Protein AF-A0A8T1X9Y1-F1 (afdb_monomer)

Radius of gyration: 41.08 Å; Cα contacts (8 Å, |Δi|>4): 54; chains: 1; bounding box: 113×88×91 Å

Structure (mmCIF, N/CA/C/O backbone):
data_AF-A0A8T1X9Y1-F1
#
_entry.id   AF-A0A8T1X9Y1-F1
#
loop_
_atom_site.group_PDB
_atom_site.id
_atom_site.type_symbol
_atom_site.label_atom_id
_atom_site.label_alt_id
_atom_site.label_comp_id
_atom_site.label_asym_id
_atom_site.label_entity_id
_atom_site.label_seq_id
_atom_site.pdbx_PDB_ins_code
_atom_site.Cartn_x
_atom_site.Cartn_y
_atom_site.Cartn_z
_atom_site.occupancy
_atom_site.B_iso_or_equiv
_atom_site.auth_seq_id
_atom_site.auth_comp_id
_atom_site.auth_asym_id
_atom_site.auth_atom_id
_atom_site.pdbx_PDB_model_num
ATOM 1 N N . MET A 1 1 ? 30.864 22.877 -24.230 1.00 54.47 1 MET A N 1
ATOM 2 C CA . MET A 1 1 ? 30.074 21.716 -24.710 1.00 54.47 1 MET A CA 1
ATOM 3 C C . MET A 1 1 ? 28.867 21.558 -23.799 1.00 54.47 1 MET A C 1
ATOM 5 O O . MET A 1 1 ? 29.051 21.538 -22.590 1.00 54.47 1 MET A O 1
ATOM 9 N N . SER A 1 2 ? 27.647 21.545 -24.334 1.00 72.69 2 SER A N 1
ATOM 10 C CA . SER A 1 2 ? 26.424 21.615 -23.524 1.00 72.69 2 SER A CA 1
ATOM 11 C C . SER A 1 2 ? 26.109 20.285 -22.819 1.00 72.69 2 SER A C 1
ATOM 13 O O . SER A 1 2 ? 26.217 19.204 -23.399 1.00 72.69 2 SER A O 1
ATOM 15 N N . LEU A 1 3 ? 25.669 20.357 -21.558 1.00 81.88 3 LEU A N 1
ATOM 16 C CA . LEU A 1 3 ? 25.282 19.209 -20.717 1.00 81.88 3 LEU A CA 1
ATOM 17 C C . LEU A 1 3 ? 23.966 18.531 -21.160 1.00 81.88 3 LEU A C 1
ATOM 19 O O . LEU A 1 3 ? 23.469 17.626 -20.493 1.00 81.88 3 LEU A O 1
ATOM 23 N N . ALA A 1 4 ? 23.406 18.926 -22.307 1.00 80.69 4 ALA A N 1
ATOM 24 C CA . ALA A 1 4 ? 22.112 18.472 -22.817 1.00 80.69 4 ALA A CA 1
ATOM 25 C C . ALA A 1 4 ? 22.027 16.945 -23.017 1.00 80.69 4 ALA A C 1
ATOM 27 O O . ALA A 1 4 ? 20.947 16.357 -22.952 1.00 80.69 4 ALA A O 1
ATOM 28 N N . PHE A 1 5 ? 23.162 16.265 -23.209 1.00 86.50 5 PHE A N 1
ATOM 29 C CA . PHE A 1 5 ? 23.195 14.805 -23.311 1.00 86.50 5 PHE A CA 1
ATOM 30 C C . PHE A 1 5 ? 22.804 14.096 -22.000 1.00 86.50 5 PHE A C 1
ATOM 32 O O . PHE A 1 5 ? 22.357 12.948 -22.046 1.00 86.50 5 PHE A O 1
ATOM 39 N N . LEU A 1 6 ? 22.939 14.751 -20.838 1.00 87.94 6 LEU A N 1
ATOM 40 C CA . LEU A 1 6 ? 22.542 14.175 -19.551 1.00 87.94 6 LEU A CA 1
ATOM 41 C C . LEU A 1 6 ? 21.024 13.984 -19.464 1.00 87.94 6 LEU A C 1
ATOM 43 O O . LEU A 1 6 ? 20.584 12.983 -18.904 1.00 87.94 6 LEU A O 1
ATOM 47 N N . ALA A 1 7 ? 20.219 14.862 -20.074 1.00 88.81 7 ALA A N 1
ATOM 48 C CA . ALA A 1 7 ? 18.751 14.763 -20.061 1.00 88.81 7 ALA A CA 1
ATOM 49 C C . ALA A 1 7 ? 18.228 13.522 -20.806 1.00 88.81 7 ALA A C 1
ATOM 51 O O . ALA A 1 7 ? 17.140 13.026 -20.519 1.00 88.81 7 ALA A O 1
ATOM 52 N N . LYS A 1 8 ? 19.035 12.957 -21.716 1.00 88.19 8 LYS A N 1
ATOM 53 C CA . LYS A 1 8 ? 18.744 11.681 -22.389 1.00 88.19 8 LYS A CA 1
ATOM 54 C C . LYS A 1 8 ? 18.982 10.461 -21.492 1.00 88.19 8 LYS A C 1
ATOM 56 O O . LYS A 1 8 ? 18.520 9.368 -21.821 1.00 88.19 8 LYS A O 1
ATOM 61 N N . LYS A 1 9 ? 19.702 10.604 -20.372 1.00 92.88 9 LYS A N 1
ATOM 62 C CA . LYS A 1 9 ? 19.977 9.498 -19.444 1.00 92.88 9 LYS A CA 1
ATOM 63 C C . LYS A 1 9 ? 18.759 9.235 -18.559 1.00 92.88 9 LYS A C 1
ATOM 65 O O . LYS A 1 9 ? 18.083 10.154 -18.108 1.00 92.88 9 LYS A O 1
ATOM 70 N N . SER A 1 10 ? 18.477 7.963 -18.287 1.00 91.44 10 SER A N 1
ATOM 71 C CA . SER A 1 10 ? 17.268 7.526 -17.569 1.00 91.44 10 SER A CA 1
ATOM 72 C C . SER A 1 10 ? 17.222 7.913 -16.090 1.00 91.44 10 SER A C 1
ATOM 74 O O . SER A 1 10 ? 16.158 7.867 -15.487 1.00 91.44 10 SER A O 1
ATOM 76 N N . TRP A 1 11 ? 18.363 8.248 -15.494 1.00 92.50 11 TRP A N 1
ATOM 77 C CA . TRP A 1 11 ? 18.488 8.597 -14.078 1.00 92.50 11 TRP A CA 1
ATOM 78 C C . TRP A 1 11 ? 18.524 10.108 -13.831 1.00 92.50 11 TRP A C 1
ATOM 80 O O . TRP A 1 11 ? 18.434 10.532 -12.686 1.00 92.50 11 TRP A O 1
ATOM 90 N N . HIS A 1 12 ? 18.676 10.929 -14.874 1.00 93.69 12 HIS A N 1
ATOM 91 C CA . HIS A 1 12 ? 18.803 12.370 -14.686 1.00 93.69 12 HIS A CA 1
ATOM 92 C C . HIS A 1 12 ? 17.437 13.008 -14.406 1.00 93.69 12 HIS A C 1
ATOM 94 O O . HIS A 1 12 ? 16.432 12.625 -15.005 1.00 93.69 12 HIS A O 1
ATOM 100 N N . THR A 1 13 ? 17.400 13.981 -13.500 1.00 92.75 13 THR A N 1
ATOM 101 C CA . THR A 1 13 ? 16.184 14.669 -13.044 1.00 92.75 13 THR A CA 1
ATOM 102 C C . THR A 1 13 ? 15.518 15.476 -14.154 1.00 92.75 13 THR A C 1
ATOM 104 O O . THR A 1 13 ? 14.299 15.459 -14.255 1.00 92.75 13 THR A O 1
ATOM 107 N N . ALA A 1 14 ? 16.304 16.082 -15.050 1.00 90.81 14 ALA A N 1
ATOM 108 C CA . ALA A 1 14 ? 15.803 16.834 -16.203 1.00 90.81 14 ALA A CA 1
ATOM 109 C C . ALA A 1 14 ? 15.225 15.950 -17.331 1.00 90.81 14 ALA A C 1
ATOM 111 O O . ALA A 1 14 ? 14.773 16.458 -18.355 1.00 90.81 14 ALA A O 1
ATOM 112 N N . ASN A 1 15 ? 15.256 14.620 -17.192 1.00 93.56 15 ASN A N 1
ATOM 113 C CA . ASN A 1 15 ? 14.601 13.729 -18.146 1.00 93.56 15 ASN A CA 1
ATOM 114 C C . ASN A 1 15 ? 13.077 13.863 -18.016 1.00 93.56 15 ASN A C 1
ATOM 116 O O . ASN A 1 15 ? 12.544 13.636 -16.931 1.00 93.56 15 ASN A O 1
ATOM 120 N N . LEU A 1 16 ? 12.372 14.129 -19.123 1.00 92.38 16 LEU A N 1
ATOM 121 C CA . LEU A 1 16 ? 10.908 14.287 -19.163 1.00 92.38 16 LEU A CA 1
ATOM 122 C C . LEU A 1 16 ? 10.153 13.171 -18.425 1.00 92.38 16 LEU A C 1
ATOM 124 O O . LEU A 1 16 ? 9.206 13.446 -17.699 1.00 92.38 16 LEU A O 1
ATOM 128 N N . ARG A 1 17 ? 10.611 11.916 -18.531 1.00 94.00 17 ARG A N 1
ATOM 129 C CA . ARG A 1 17 ? 9.976 10.773 -17.846 1.00 94.00 17 ARG A CA 1
ATOM 130 C C . ARG A 1 17 ? 10.141 10.800 -16.329 1.00 94.00 17 ARG A C 1
ATOM 132 O O . ARG A 1 17 ? 9.351 10.189 -15.619 1.00 94.00 17 ARG A O 1
ATOM 139 N N . ASN A 1 18 ? 11.213 11.406 -15.831 1.00 94.00 18 ASN A N 1
ATOM 140 C CA . ASN A 1 18 ? 11.446 11.546 -14.397 1.00 94.00 18 ASN A CA 1
ATOM 141 C C . ASN A 1 18 ? 10.709 12.769 -13.856 1.00 94.00 18 ASN A C 1
ATOM 143 O O . ASN A 1 18 ? 10.090 12.650 -12.805 1.00 94.00 18 ASN A O 1
ATOM 147 N N . VAL A 1 19 ? 10.682 13.871 -14.611 1.00 94.75 19 VAL A N 1
ATOM 148 C CA . VAL A 1 19 ? 9.840 15.040 -14.313 1.00 94.75 19 VAL A CA 1
ATOM 149 C C . VAL A 1 19 ? 8.369 14.628 -14.207 1.00 94.75 19 VAL A C 1
ATOM 151 O O . VAL A 1 19 ? 7.722 14.938 -13.217 1.00 94.75 19 VAL A O 1
ATOM 154 N N . GLU A 1 20 ? 7.865 13.834 -15.155 1.00 95.88 20 GLU A N 1
ATOM 155 C CA . GLU A 1 20 ? 6.492 13.312 -15.124 1.00 95.88 20 GLU A CA 1
ATOM 156 C C . GLU A 1 20 ? 6.220 12.452 -13.877 1.00 95.88 20 GLU A C 1
ATOM 158 O O . GLU A 1 20 ? 5.186 12.594 -13.230 1.00 95.88 20 GLU A O 1
ATOM 163 N N . LYS A 1 21 ? 7.158 11.578 -13.486 1.00 96.06 21 LYS A N 1
ATOM 164 C CA . LYS A 1 21 ? 7.010 10.764 -12.267 1.00 96.06 21 LYS A CA 1
ATOM 165 C C . LYS A 1 21 ? 6.977 11.607 -11.000 1.00 96.06 21 LYS A C 1
ATOM 167 O O . LYS A 1 21 ? 6.191 11.295 -10.109 1.00 96.06 21 LYS A O 1
ATOM 172 N N . VAL A 1 22 ? 7.846 12.613 -10.911 1.00 96.75 22 VAL A N 1
ATOM 173 C CA . VAL A 1 22 ? 7.886 13.540 -9.775 1.00 96.75 22 VAL A CA 1
ATOM 174 C C . VAL A 1 22 ? 6.578 14.318 -9.717 1.00 96.75 22 VAL A C 1
ATOM 176 O O . VAL A 1 22 ? 5.931 14.300 -8.680 1.00 96.75 22 VAL A O 1
ATOM 179 N N . TRP A 1 23 ? 6.105 14.845 -10.845 1.00 97.12 23 TRP A N 1
ATOM 180 C CA . TRP A 1 23 ? 4.828 15.551 -10.925 1.00 97.12 23 TRP A CA 1
ATOM 181 C C . TRP A 1 23 ? 3.635 14.685 -10.483 1.00 97.12 23 TRP A C 1
ATOM 183 O O . TRP A 1 23 ? 2.800 15.122 -9.696 1.00 97.12 23 TRP A O 1
ATOM 193 N N . ILE A 1 24 ? 3.575 13.418 -10.910 1.00 97.25 24 ILE A N 1
ATOM 194 C CA . ILE A 1 24 ? 2.538 12.477 -10.450 1.00 97.25 24 ILE A CA 1
ATOM 195 C C . ILE A 1 24 ? 2.653 12.218 -8.940 1.00 97.25 24 ILE A C 1
ATOM 197 O O . ILE A 1 24 ? 1.635 12.069 -8.260 1.00 97.25 24 ILE A O 1
ATOM 201 N N . ALA A 1 25 ? 3.873 12.112 -8.409 1.00 96.69 25 ALA A N 1
ATOM 202 C CA . ALA A 1 25 ? 4.096 11.906 -6.982 1.00 96.69 25 ALA A CA 1
ATOM 203 C C . ALA A 1 25 ? 3.675 13.137 -6.165 1.00 96.69 25 ALA A C 1
ATOM 205 O O . ALA A 1 25 ? 2.959 12.982 -5.180 1.00 96.69 25 ALA A O 1
ATOM 206 N N . GLU A 1 26 ? 4.029 14.338 -6.616 1.00 96.81 26 GLU A N 1
ATOM 207 C CA . GLU A 1 26 ? 3.618 15.612 -6.020 1.00 96.81 26 GLU A CA 1
ATOM 208 C C . GLU A 1 26 ? 2.097 15.777 -6.048 1.00 96.81 26 GLU A C 1
ATOM 210 O O . GLU A 1 26 ? 1.494 16.132 -5.039 1.00 96.81 26 GLU A O 1
ATOM 215 N N . GLN A 1 27 ? 1.443 15.438 -7.163 1.00 97.00 27 GLN A N 1
ATOM 216 C CA . GLN A 1 27 ? -0.014 15.516 -7.269 1.00 97.00 27 GLN A CA 1
ATOM 217 C C . GLN A 1 27 ? -0.719 14.550 -6.304 1.00 97.00 27 GLN A C 1
ATOM 219 O O . GLN A 1 27 ? -1.740 14.901 -5.708 1.00 97.00 27 GLN A O 1
ATOM 224 N N . LYS A 1 28 ? -0.174 13.340 -6.118 1.00 96.81 28 LYS A N 1
ATOM 225 C CA . LYS A 1 28 ? -0.676 12.383 -5.120 1.00 96.81 28 LYS A CA 1
ATOM 226 C C . LYS A 1 28 ? -0.455 12.881 -3.698 1.00 96.81 28 LYS A C 1
ATOM 228 O O . LYS A 1 28 ? -1.392 12.835 -2.909 1.00 96.81 28 LYS A O 1
ATOM 233 N N . HIS A 1 29 ? 0.735 13.397 -3.405 1.00 96.75 29 HIS A N 1
ATOM 234 C CA . HIS A 1 29 ? 1.065 13.957 -2.100 1.00 96.75 29 HIS A CA 1
ATOM 235 C C . HIS A 1 29 ? 0.132 15.118 -1.746 1.00 96.75 29 HIS A C 1
ATOM 237 O O . HIS A 1 29 ? -0.489 15.104 -0.692 1.00 96.75 29 HIS A O 1
ATOM 243 N N . ALA A 1 30 ? -0.090 16.051 -2.675 1.00 96.38 30 ALA A N 1
ATOM 244 C CA . ALA A 1 30 ? -1.017 17.163 -2.479 1.00 96.38 30 ALA A CA 1
ATOM 245 C C . ALA A 1 30 ? -2.467 16.694 -2.243 1.00 96.38 30 ALA A C 1
ATOM 247 O O . ALA A 1 30 ? -3.213 17.311 -1.482 1.00 96.38 30 ALA A O 1
ATOM 248 N N . ALA A 1 31 ? -2.899 15.603 -2.885 1.00 95.56 31 ALA A N 1
ATOM 249 C CA . ALA A 1 31 ? -4.217 15.019 -2.637 1.00 95.56 31 ALA 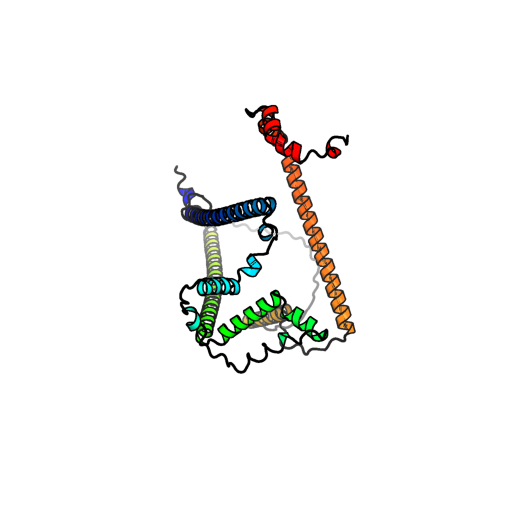A CA 1
ATOM 250 C C . ALA A 1 31 ? -4.312 14.341 -1.258 1.00 95.56 31 ALA A C 1
ATOM 252 O O . ALA A 1 31 ? -5.367 14.380 -0.627 1.00 95.56 31 ALA A O 1
ATOM 253 N N . GLU A 1 32 ? -3.233 13.716 -0.791 1.00 95.00 32 GLU A N 1
ATOM 254 C CA . GLU A 1 32 ? -3.144 13.129 0.548 1.00 95.00 32 GLU A CA 1
ATOM 255 C C . GLU A 1 32 ? -3.108 14.213 1.630 1.00 95.00 32 GLU A C 1
ATOM 257 O O . GLU A 1 32 ? -3.868 14.126 2.591 1.00 95.00 32 GLU A O 1
ATOM 262 N N . GLU A 1 33 ? -2.332 15.279 1.440 1.00 95.44 33 GLU A N 1
ATOM 263 C CA . GLU A 1 33 ? -2.279 16.426 2.354 1.00 95.44 33 GLU A CA 1
ATOM 264 C C . GLU A 1 33 ? -3.642 17.096 2.522 1.00 95.44 33 GLU A C 1
ATOM 266 O O . GLU A 1 33 ? -4.029 17.405 3.647 1.00 95.44 33 GLU A O 1
ATOM 271 N N . LYS A 1 34 ? -4.409 17.258 1.435 1.00 96.62 34 LYS A N 1
ATOM 272 C CA . LYS A 1 34 ? -5.784 17.781 1.506 1.00 96.62 34 LYS A CA 1
ATOM 273 C C . LYS A 1 34 ? -6.689 16.900 2.365 1.00 96.62 34 LYS A C 1
ATOM 275 O O . LYS A 1 34 ? -7.363 17.411 3.251 1.00 96.62 34 LYS A O 1
ATOM 280 N N . LYS A 1 35 ? -6.643 15.578 2.173 1.00 95.38 35 LYS A N 1
ATOM 281 C CA . LYS A 1 35 ? -7.415 14.629 2.996 1.00 95.38 35 LYS A CA 1
ATOM 282 C C . LYS A 1 35 ? -6.990 14.668 4.460 1.00 95.38 35 LYS A C 1
ATOM 284 O O . LYS A 1 35 ? -7.829 14.623 5.350 1.00 95.38 35 LYS A O 1
ATOM 289 N N . VAL A 1 36 ? -5.687 14.752 4.724 1.00 91.56 36 VAL A N 1
ATOM 290 C CA . VAL A 1 36 ? -5.164 14.859 6.091 1.00 91.56 36 VAL A CA 1
ATOM 291 C C . VAL A 1 36 ? -5.589 16.181 6.731 1.00 91.56 36 VAL A C 1
ATOM 293 O O . VAL A 1 36 ? -5.932 16.190 7.909 1.00 91.56 36 VAL A O 1
ATOM 296 N N . ALA A 1 37 ? -5.607 17.284 5.983 1.00 95.38 37 ALA A N 1
ATOM 297 C CA . ALA A 1 37 ? -6.081 18.576 6.471 1.00 95.38 37 ALA A CA 1
ATOM 298 C C . ALA A 1 37 ? -7.582 18.553 6.802 1.00 95.38 37 ALA A C 1
ATOM 300 O O . ALA A 1 37 ? -7.970 19.043 7.859 1.00 95.38 37 ALA A O 1
ATOM 301 N N . GLU A 1 38 ? -8.406 17.932 5.954 1.00 93.81 38 GLU A N 1
ATOM 302 C CA . GLU A 1 38 ? -9.834 17.707 6.226 1.00 93.81 38 GLU A CA 1
ATOM 303 C C . GLU A 1 38 ? -10.035 16.876 7.500 1.00 93.81 38 GLU A C 1
ATOM 305 O O . GLU A 1 38 ? -10.785 17.274 8.385 1.00 93.81 38 GLU A O 1
ATOM 310 N N . LEU A 1 39 ? -9.299 15.772 7.659 1.00 90.75 39 LEU A N 1
ATOM 311 C CA . LEU A 1 39 ? -9.369 14.948 8.872 1.00 90.75 39 LEU A CA 1
ATOM 312 C C . LEU A 1 39 ? -8.913 15.704 10.124 1.00 90.75 39 LEU A C 1
ATOM 314 O O . LEU A 1 39 ? -9.536 15.580 11.173 1.00 90.75 39 LEU A O 1
ATOM 318 N N . ARG A 1 40 ? -7.845 16.503 10.027 1.00 87.81 40 ARG A N 1
ATOM 319 C CA . ARG A 1 40 ? -7.388 17.356 11.135 1.00 87.81 40 ARG A CA 1
ATOM 320 C C . ARG A 1 40 ? -8.449 18.376 11.528 1.00 87.81 40 ARG A C 1
ATOM 322 O O . ARG A 1 40 ? -8.635 18.606 12.716 1.00 87.81 40 ARG A O 1
ATOM 329 N N . LYS A 1 41 ? -9.143 18.957 10.546 1.00 95.94 41 LYS A N 1
ATOM 330 C CA . LYS A 1 41 ? -10.249 19.880 10.794 1.00 95.94 41 LYS A CA 1
ATOM 331 C C . LYS A 1 41 ? -11.395 19.178 11.528 1.00 95.94 41 LYS A C 1
ATOM 333 O O . LYS A 1 41 ? -11.845 19.702 12.536 1.00 95.94 41 LYS A O 1
ATOM 338 N N . ASN A 1 42 ? -11.782 17.976 11.099 1.00 88.62 42 ASN A N 1
ATOM 339 C CA . ASN A 1 42 ? -12.826 17.199 11.775 1.00 88.62 42 ASN A CA 1
ATOM 340 C C . ASN A 1 42 ? -12.445 16.858 13.225 1.00 88.62 42 ASN A C 1
ATOM 342 O O . ASN A 1 42 ? -13.265 17.010 14.118 1.00 88.62 42 ASN A O 1
ATOM 346 N N . ILE A 1 43 ? -11.194 16.455 13.477 1.00 87.81 43 ILE A N 1
ATOM 347 C CA . ILE A 1 43 ? -10.710 16.170 14.840 1.00 87.81 43 ILE A CA 1
ATOM 348 C C . ILE A 1 43 ? -10.759 17.428 15.715 1.00 87.81 43 ILE A C 1
ATOM 350 O O . ILE A 1 43 ? -11.102 17.348 16.892 1.00 87.81 43 ILE A O 1
ATOM 354 N N . GLU A 1 44 ? -10.408 18.591 15.164 1.00 92.00 44 GLU A N 1
ATOM 355 C CA . GLU A 1 44 ? -10.475 19.851 15.906 1.00 92.00 44 GLU A CA 1
ATOM 356 C C . GLU A 1 44 ? -11.928 20.248 16.208 1.00 92.00 44 GLU A C 1
ATOM 358 O O . GLU A 1 44 ? -12.227 20.658 17.326 1.00 92.00 44 GLU A O 1
ATOM 363 N N . GLU A 1 45 ? -12.848 20.062 15.258 1.00 91.44 45 GLU A N 1
ATOM 364 C CA . GLU A 1 45 ? -14.288 20.271 15.469 1.00 91.44 45 GLU A CA 1
ATOM 365 C C . GLU A 1 45 ? -14.846 19.319 16.542 1.00 91.44 45 GLU A C 1
ATOM 367 O O . GLU A 1 45 ? -15.546 19.755 17.458 1.00 91.44 45 GLU A O 1
ATOM 372 N N . GLU A 1 46 ? -14.483 18.034 16.494 1.00 84.38 46 GLU A N 1
ATOM 373 C CA . GLU A 1 46 ? -14.839 17.047 17.521 1.00 84.38 46 GLU A CA 1
ATOM 374 C C . GLU A 1 46 ? -14.291 17.444 18.897 1.00 84.38 46 GLU A C 1
ATOM 376 O O . GLU A 1 46 ? -15.000 17.355 19.903 1.00 84.38 46 GLU A O 1
ATOM 381 N N . ARG A 1 47 ? -13.051 17.942 18.951 1.00 90.06 47 ARG A N 1
ATOM 382 C CA . ARG A 1 47 ? -12.424 18.413 20.189 1.00 90.06 47 ARG A CA 1
ATOM 383 C C . ARG A 1 47 ? -13.140 19.633 20.765 1.00 90.06 47 ARG A C 1
ATOM 385 O O . ARG A 1 47 ? -13.372 19.673 21.971 1.00 90.06 47 ARG A O 1
ATOM 392 N N . GLN A 1 48 ? -13.522 20.592 19.924 1.00 92.56 48 GLN A N 1
ATOM 393 C CA . GLN A 1 48 ? -14.296 21.767 20.339 1.00 92.56 48 GLN A CA 1
ATOM 394 C C . GLN A 1 48 ? -15.668 21.366 20.891 1.00 92.56 48 GLN A C 1
ATOM 396 O O . GLN A 1 48 ? -16.086 21.863 21.938 1.00 92.56 48 GLN A O 1
ATOM 401 N N . LEU A 1 49 ? -16.354 20.426 20.236 1.00 85.44 49 LEU A N 1
ATOM 402 C CA . LEU A 1 49 ? -17.622 19.883 20.730 1.00 85.44 49 LEU A CA 1
ATOM 403 C C . LEU A 1 49 ? -17.448 19.160 22.069 1.00 85.44 49 LEU A C 1
ATOM 405 O O . LEU A 1 49 ? -18.271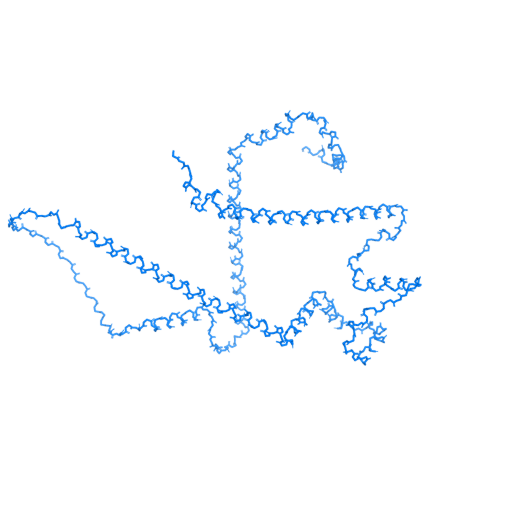 19.326 22.973 1.00 85.44 49 LEU A O 1
ATOM 409 N N . GLN A 1 50 ? -16.368 18.393 22.224 1.00 84.94 50 GLN A N 1
ATOM 410 C CA . GLN A 1 50 ? -16.054 17.719 23.479 1.00 84.94 50 GLN A CA 1
ATOM 411 C C . GLN A 1 50 ? -15.767 18.724 24.605 1.00 84.94 50 GLN A C 1
ATOM 413 O O . GLN A 1 50 ? -16.265 18.543 25.715 1.00 84.94 50 GLN A O 1
ATOM 418 N N . GLU A 1 51 ? -15.022 19.796 24.332 1.00 89.75 51 GLU A N 1
ATOM 419 C CA . GLU A 1 51 ? -14.743 20.858 25.305 1.00 89.75 51 GLU A CA 1
ATOM 420 C C . GLU A 1 51 ? -16.028 21.580 25.734 1.00 89.75 51 GLU A C 1
ATOM 422 O O . GLU A 1 51 ? -16.282 21.737 26.930 1.00 89.75 51 GLU A O 1
ATOM 427 N N . LEU A 1 52 ? -16.900 21.932 24.784 1.00 88.88 52 LEU A N 1
ATOM 428 C CA . LEU A 1 52 ? -18.212 22.512 25.088 1.00 88.88 52 LEU A CA 1
ATOM 429 C C . LEU A 1 52 ? -19.065 21.570 25.946 1.00 88.88 52 LEU A C 1
ATOM 431 O O . LEU A 1 52 ? -19.694 22.013 26.910 1.00 88.88 52 LEU A O 1
ATOM 435 N N . ARG A 1 53 ? -19.061 20.267 25.643 1.00 83.56 53 ARG A N 1
ATOM 436 C CA . ARG A 1 53 ? -19.770 19.250 26.433 1.00 83.56 53 ARG A CA 1
ATOM 437 C C . ARG A 1 53 ? -19.214 19.149 27.853 1.00 83.56 53 ARG A C 1
ATOM 439 O O . ARG A 1 53 ? -19.995 19.077 28.802 1.00 83.56 53 ARG A O 1
ATOM 446 N N . GLN A 1 54 ? -17.891 19.195 28.016 1.00 85.88 54 GLN A N 1
ATOM 447 C CA . GLN A 1 54 ? -17.245 19.217 29.332 1.00 85.88 54 GLN A CA 1
ATOM 448 C C . GLN A 1 54 ? -17.620 20.476 30.125 1.00 85.88 54 GLN A C 1
ATOM 450 O O . GLN A 1 54 ? -17.954 20.371 31.305 1.00 85.88 54 GLN A O 1
ATOM 455 N N . LEU A 1 55 ? -17.645 21.650 29.486 1.00 88.19 55 LEU A N 1
ATOM 456 C CA . LEU A 1 55 ? -18.081 22.898 30.122 1.00 88.19 55 LEU A CA 1
ATOM 457 C C . LEU A 1 55 ? -19.558 22.842 30.549 1.00 88.19 55 LEU A C 1
ATOM 459 O O . LEU A 1 55 ? -19.885 23.236 31.668 1.00 88.19 55 LEU A O 1
ATOM 463 N N . GLN A 1 56 ? -20.446 22.295 29.714 1.00 85.94 56 GLN A N 1
ATOM 464 C CA . GLN A 1 56 ? -21.861 22.095 30.061 1.00 85.94 56 GLN A CA 1
ATOM 465 C C . GLN A 1 56 ? -22.048 21.107 31.221 1.00 85.94 56 GLN A C 1
ATOM 467 O O . GLN A 1 56 ? -22.898 21.317 32.090 1.00 85.94 56 GLN A O 1
ATOM 472 N N . ALA A 1 57 ? -21.247 20.040 31.256 1.00 84.44 57 ALA A N 1
ATOM 473 C CA . ALA A 1 57 ? -21.238 19.086 32.358 1.00 84.44 57 ALA A CA 1
ATOM 474 C C . ALA A 1 57 ? -20.765 19.744 33.665 1.00 84.44 57 ALA A C 1
ATOM 476 O O . ALA A 1 57 ? -21.403 19.563 34.703 1.00 84.44 57 ALA A O 1
ATOM 477 N N . ALA A 1 58 ? -19.708 20.562 33.607 1.00 84.56 58 ALA A N 1
ATOM 478 C CA . ALA A 1 58 ? -19.197 21.323 34.748 1.00 84.56 58 ALA A CA 1
ATOM 479 C C . ALA A 1 58 ? -20.211 22.356 35.276 1.00 84.56 58 ALA A C 1
ATOM 481 O O . ALA A 1 58 ? -20.278 22.592 36.479 1.00 84.56 58 ALA A O 1
ATOM 482 N N . GLN A 1 59 ? -21.049 22.918 34.399 1.00 86.50 59 GLN A N 1
ATOM 483 C CA . GLN A 1 59 ? -22.177 23.784 34.769 1.00 86.50 59 GLN A CA 1
ATOM 484 C C . GLN A 1 59 ? -23.393 23.020 35.337 1.00 86.50 59 GLN A C 1
ATOM 486 O O . GLN A 1 59 ? -24.389 23.642 35.703 1.00 86.50 59 GLN A O 1
ATOM 491 N N . GLY A 1 60 ? -23.326 21.687 35.450 1.00 80.06 60 GLY A N 1
ATOM 492 C CA . GLY A 1 60 ? -24.336 20.859 36.119 1.00 80.06 60 GLY A CA 1
ATOM 493 C C . GLY A 1 60 ? -25.343 20.171 35.193 1.00 80.06 60 GLY A C 1
ATOM 494 O O . GLY A 1 60 ? -26.282 19.534 35.683 1.00 80.06 60 GLY A O 1
ATOM 495 N N . ASN A 1 61 ? -25.168 20.238 33.868 1.00 75.12 61 ASN A N 1
ATOM 496 C CA . ASN A 1 61 ? -26.056 19.544 32.936 1.00 75.12 61 ASN A CA 1
ATOM 497 C C . ASN A 1 61 ? -25.724 18.037 32.879 1.00 75.12 61 ASN A C 1
ATOM 499 O O . ASN A 1 61 ? -24.830 17.593 32.156 1.00 75.12 61 ASN A O 1
ATOM 503 N N . LYS A 1 62 ? -26.457 17.228 33.657 1.00 67.62 62 LYS A N 1
ATOM 504 C CA . LYS A 1 62 ? -26.220 15.776 33.825 1.00 67.62 62 LYS A CA 1
ATOM 505 C C . LYS A 1 62 ? -26.292 14.978 32.515 1.00 67.62 62 LYS A C 1
ATOM 507 O O . LYS A 1 62 ? -25.642 13.944 32.404 1.00 67.62 62 LYS A O 1
ATOM 512 N N . ALA A 1 63 ? -27.040 15.459 31.519 1.00 66.31 63 ALA A N 1
ATOM 513 C CA . ALA A 1 63 ? -27.139 14.820 30.205 1.00 66.31 63 ALA A CA 1
ATOM 514 C C . ALA A 1 63 ? -25.858 14.972 29.361 1.00 66.31 63 ALA A C 1
ATOM 516 O O . ALA A 1 63 ? -25.525 14.074 28.588 1.00 66.31 63 ALA A O 1
ATOM 517 N N . ALA A 1 64 ? -25.124 16.078 29.537 1.00 61.62 64 ALA A N 1
ATOM 518 C CA . ALA A 1 64 ? -23.832 16.311 28.891 1.00 61.62 64 ALA A CA 1
ATOM 519 C C . ALA A 1 64 ? -22.700 15.529 29.583 1.00 61.62 64 ALA A C 1
ATOM 521 O O . ALA A 1 64 ? -21.761 15.098 28.916 1.00 61.62 64 ALA A O 1
ATOM 522 N N . ALA A 1 65 ? -22.828 15.299 30.897 1.00 60.09 65 ALA A N 1
ATOM 523 C CA . ALA A 1 65 ? -21.854 14.583 31.726 1.00 60.09 65 ALA A CA 1
ATOM 524 C C . ALA A 1 65 ? -21.791 13.071 31.458 1.00 60.09 65 ALA A C 1
ATOM 526 O O . ALA A 1 65 ? -20.753 12.449 31.670 1.00 60.09 65 ALA A O 1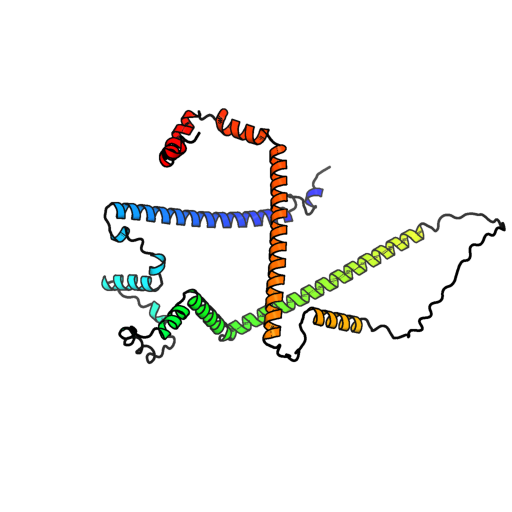
ATOM 527 N N . THR A 1 66 ? -22.880 12.455 30.990 1.00 66.06 66 THR A N 1
ATOM 528 C CA . THR A 1 66 ? -22.820 11.064 30.535 1.00 66.06 66 THR A CA 1
ATOM 529 C C . THR A 1 66 ? -22.071 11.022 29.208 1.00 66.06 66 THR A C 1
ATOM 531 O O . THR A 1 66 ? -22.597 11.535 28.218 1.00 66.06 66 THR A O 1
ATOM 534 N N . GLU A 1 67 ? -20.878 10.417 29.162 1.00 63.59 67 GLU A N 1
ATOM 535 C CA . GLU A 1 67 ? -20.185 10.039 27.918 1.00 63.59 67 GLU A CA 1
ATOM 536 C C . GLU A 1 67 ? -20.995 8.954 27.191 1.00 63.59 67 GLU A C 1
ATOM 538 O O . GLU A 1 67 ? -20.661 7.769 27.169 1.00 63.59 67 GLU A O 1
ATOM 543 N N . ARG A 1 68 ? -22.150 9.345 26.652 1.00 66.19 68 ARG A N 1
ATOM 544 C CA . ARG A 1 68 ? -22.949 8.480 25.800 1.00 66.19 68 ARG A CA 1
ATOM 545 C C . ARG A 1 68 ? -22.178 8.305 24.501 1.00 66.19 68 ARG A C 1
ATOM 547 O O . ARG A 1 68 ? -21.716 9.268 23.897 1.00 66.19 68 ARG A O 1
ATOM 554 N N . VAL A 1 69 ? -22.013 7.049 24.118 1.00 69.12 69 VAL A N 1
ATOM 555 C CA . VAL A 1 69 ? -21.298 6.638 22.918 1.00 69.12 69 VAL A CA 1
ATOM 556 C C . VAL A 1 69 ? -22.191 6.920 21.711 1.00 69.12 69 VAL A C 1
ATOM 558 O O . VAL A 1 69 ? -22.890 6.035 21.223 1.00 69.12 69 VAL A O 1
ATOM 561 N N . ASP A 1 70 ? -22.229 8.175 21.271 1.00 66.62 70 ASP A N 1
ATOM 562 C CA . ASP A 1 70 ? -23.187 8.641 20.262 1.00 66.62 70 ASP A CA 1
ATOM 563 C C . ASP A 1 70 ? -22.997 7.915 18.913 1.00 66.62 70 ASP A C 1
ATOM 565 O O . ASP A 1 70 ? -23.980 7.574 18.261 1.00 66.62 70 ASP A O 1
ATOM 569 N N . TRP A 1 71 ? -21.773 7.483 18.575 1.00 69.00 71 TRP A N 1
ATOM 570 C CA . TRP A 1 71 ? -21.510 6.646 17.390 1.00 69.00 71 TRP A CA 1
ATOM 571 C C . TRP A 1 71 ? -22.225 5.281 17.410 1.00 69.00 71 TRP A C 1
ATOM 573 O O . TRP A 1 71 ? -22.457 4.690 16.355 1.00 69.00 71 TRP A O 1
ATOM 583 N N . MET A 1 72 ? -22.578 4.768 18.594 1.00 61.53 72 MET A N 1
ATOM 584 C CA . MET A 1 72 ? -23.330 3.518 18.756 1.00 61.53 72 MET A CA 1
ATOM 585 C C . MET A 1 72 ? -24.840 3.735 18.578 1.00 61.53 72 MET A C 1
ATOM 587 O O . MET A 1 72 ? -25.538 2.824 18.133 1.00 61.53 72 MET A O 1
ATOM 591 N N . TYR A 1 73 ? -25.340 4.931 18.899 1.00 61.22 73 TYR A N 1
ATOM 592 C CA . TYR A 1 73 ? -26.764 5.259 18.831 1.00 61.22 73 TYR A CA 1
ATOM 593 C C . TYR A 1 73 ? -27.154 5.972 17.529 1.00 61.22 73 TYR A C 1
ATOM 595 O O . TYR A 1 73 ? -28.276 5.785 17.086 1.00 61.22 73 TYR A O 1
ATOM 603 N N . GLU A 1 74 ? -26.244 6.652 16.824 1.00 60.31 74 GLU A N 1
ATOM 604 C CA . GLU A 1 74 ? -26.489 7.308 15.520 1.00 60.31 74 GLU A CA 1
ATOM 605 C C . GLU A 1 74 ? -26.608 6.352 14.311 1.00 60.31 74 GLU A C 1
ATOM 607 O O . GLU A 1 74 ? -26.535 6.762 13.150 1.00 60.31 74 GLU A O 1
ATOM 612 N N . GLY A 1 75 ? -26.825 5.057 14.550 1.00 61.59 75 GLY A N 1
ATOM 613 C CA . GLY A 1 75 ? -27.132 4.102 13.487 1.00 61.59 75 GLY A CA 1
ATOM 614 C C . GLY A 1 75 ? -28.443 4.433 12.744 1.00 61.59 75 GLY A C 1
ATOM 615 O O . GLY A 1 75 ? -29.208 5.300 13.165 1.00 61.59 75 GLY A O 1
ATOM 616 N N . PRO A 1 76 ? -28.786 3.697 11.667 1.00 60.62 76 PRO A N 1
ATOM 617 C CA . PRO A 1 76 ? -29.997 3.932 10.863 1.00 60.62 76 PRO A CA 1
ATOM 618 C C . PRO A 1 76 ? -31.315 3.974 11.661 1.00 60.62 76 PRO A C 1
ATOM 620 O O . PRO A 1 76 ? -32.316 4.491 11.172 1.00 60.62 76 PRO A O 1
ATOM 623 N N . SER A 1 77 ? -31.324 3.430 12.882 1.00 59.47 77 SER A N 1
ATOM 624 C CA . SER A 1 77 ? -32.450 3.505 13.814 1.00 59.47 77 SER A CA 1
ATOM 625 C C . SER A 1 77 ? -32.633 4.894 14.443 1.00 59.47 77 SER A C 1
ATOM 627 O O . SER A 1 77 ? -33.772 5.326 14.563 1.00 59.47 77 SER A O 1
ATOM 629 N N . ALA A 1 78 ? -31.570 5.646 14.753 1.00 59.31 78 ALA A N 1
ATOM 630 C CA . ALA A 1 78 ? -31.707 7.017 15.271 1.00 59.31 78 ALA A CA 1
ATOM 631 C C . ALA A 1 78 ? -32.137 8.023 14.198 1.00 59.31 78 ALA A C 1
ATOM 633 O O . ALA A 1 78 ? -32.780 9.023 14.505 1.00 59.31 78 ALA A O 1
ATOM 634 N N . ALA A 1 79 ? -31.849 7.749 12.920 1.00 60.47 79 ALA A N 1
ATOM 635 C CA . ALA A 1 79 ? -32.434 8.519 11.822 1.00 60.47 79 ALA A CA 1
ATOM 636 C C . ALA A 1 79 ? -33.969 8.377 11.795 1.00 60.47 79 ALA A C 1
ATOM 638 O O . ALA A 1 79 ? -34.667 9.349 11.521 1.00 60.47 79 ALA A O 1
ATOM 639 N N . ARG A 1 80 ? -34.497 7.194 12.152 1.00 60.97 80 ARG A N 1
ATOM 640 C CA . ARG A 1 80 ? -35.945 6.964 12.283 1.00 60.97 80 ARG A CA 1
ATOM 641 C C . ARG A 1 80 ? -36.540 7.654 13.508 1.00 60.97 80 ARG A C 1
ATOM 643 O O . ARG A 1 80 ? -37.644 8.180 13.405 1.00 60.97 80 ARG A O 1
ATOM 650 N N . GLU A 1 81 ? -35.822 7.694 14.629 1.00 61.25 81 GLU A N 1
ATOM 651 C CA . GLU A 1 81 ? -36.263 8.428 15.826 1.00 61.25 81 GLU A CA 1
ATOM 652 C C . GLU A 1 81 ? -36.386 9.932 15.548 1.00 61.25 81 GLU A C 1
ATOM 654 O O . GLU A 1 81 ? -37.430 10.509 15.837 1.00 61.25 81 GLU A O 1
ATOM 659 N N . LYS A 1 82 ? -35.417 10.540 14.846 1.00 60.59 82 LYS A N 1
ATOM 660 C CA . LYS A 1 82 ? -35.508 11.949 14.413 1.00 60.59 82 LYS A CA 1
ATOM 661 C C . LYS A 1 82 ? -36.730 12.205 13.515 1.00 60.59 82 LYS A C 1
ATOM 663 O O . LYS A 1 82 ? -37.452 13.172 13.733 1.00 60.59 82 LYS A O 1
ATOM 668 N N . THR A 1 83 ? -37.033 11.312 12.564 1.00 63.84 83 THR A N 1
ATOM 669 C CA . THR A 1 83 ? -38.250 11.438 11.731 1.00 63.84 83 THR A CA 1
ATOM 670 C C . THR A 1 83 ? -39.552 11.219 12.511 1.00 63.84 83 THR A C 1
ATOM 672 O O . THR A 1 83 ? -40.582 11.789 12.157 1.00 63.84 83 THR A O 1
ATOM 675 N N . ALA A 1 84 ? -39.523 10.409 13.574 1.00 66.69 84 ALA A N 1
ATOM 676 C CA . ALA A 1 84 ? -40.685 10.136 14.416 1.00 66.69 84 ALA A CA 1
ATOM 677 C C . ALA A 1 84 ? -40.990 11.305 15.367 1.00 66.69 84 ALA A C 1
ATOM 679 O O . ALA A 1 84 ? -42.153 11.668 15.538 1.00 66.69 84 ALA A O 1
ATOM 680 N N . GLU A 1 85 ? -39.959 11.931 15.936 1.00 68.50 85 GLU A N 1
ATOM 681 C CA . GLU A 1 85 ? -40.092 13.138 16.758 1.00 68.50 85 GLU A CA 1
ATOM 682 C C . GLU A 1 85 ? -40.574 14.338 15.930 1.00 68.50 85 GLU A C 1
ATOM 684 O O . GLU A 1 85 ? -41.449 15.080 16.372 1.00 68.50 85 GLU A O 1
ATOM 689 N N . GLU A 1 86 ? -40.088 14.493 14.694 1.00 68.44 86 GLU A N 1
ATOM 690 C CA . GLU A 1 86 ? -40.569 15.525 13.765 1.00 68.44 86 GLU A CA 1
ATOM 691 C C . GLU A 1 86 ? -42.036 15.324 13.353 1.00 68.44 86 GLU A C 1
ATOM 693 O O . GLU A 1 86 ? -42.771 16.303 13.194 1.00 68.44 86 GLU A O 1
ATOM 698 N N . PHE A 1 87 ? -42.477 14.069 13.227 1.00 73.19 87 PHE A N 1
ATOM 699 C CA . PHE A 1 87 ? -43.872 13.723 12.955 1.00 73.19 87 PHE A CA 1
ATOM 700 C C . PHE A 1 87 ? -44.784 13.993 14.160 1.00 73.19 87 PHE A C 1
ATOM 702 O O . PHE A 1 87 ? -45.874 14.543 14.003 1.00 73.19 87 PHE A O 1
ATOM 709 N N . LEU A 1 88 ? -44.317 13.693 15.378 1.00 78.25 88 LEU A N 1
ATOM 710 C CA . LEU A 1 88 ? -45.001 14.059 16.626 1.00 78.25 88 LEU A CA 1
ATOM 711 C C . LEU A 1 88 ? -45.091 15.582 16.819 1.00 78.25 88 LEU A C 1
ATOM 713 O O . LEU A 1 88 ? -46.033 16.064 17.444 1.00 78.25 88 LEU A O 1
ATOM 717 N N . LEU A 1 89 ? -44.156 16.339 16.238 1.00 76.12 89 LEU A N 1
ATOM 718 C CA . LEU A 1 89 ? -44.178 17.804 16.197 1.00 76.12 89 LEU A CA 1
ATOM 719 C C . LEU A 1 89 ? -45.088 18.381 15.091 1.00 76.12 89 LEU A C 1
ATOM 721 O O . LEU A 1 89 ? -45.116 19.597 14.896 1.00 76.12 89 LEU A O 1
ATOM 725 N N . GLY A 1 90 ? -45.823 17.531 14.364 1.00 71.56 90 GLY A N 1
ATOM 726 C CA . GLY A 1 90 ? -46.835 17.935 13.385 1.00 71.56 90 GLY A CA 1
ATOM 727 C C . GLY A 1 90 ? -46.320 18.190 11.966 1.00 71.56 90 GLY A C 1
ATOM 728 O O . GLY A 1 90 ? -47.073 18.710 11.143 1.00 71.56 90 GLY A O 1
ATOM 729 N N . LYS A 1 91 ? -45.066 17.840 11.641 1.00 78.62 91 LYS A N 1
ATOM 730 C CA . LYS A 1 91 ? -44.598 17.855 10.243 1.00 78.62 91 LYS A CA 1
ATOM 731 C C . LYS A 1 91 ? -45.122 16.622 9.507 1.00 78.62 91 LYS A C 1
ATOM 733 O O . LYS A 1 91 ? -45.032 15.508 10.009 1.00 78.62 91 LYS A O 1
ATOM 738 N N . GLU A 1 92 ? -45.652 16.819 8.301 1.00 67.06 92 GLU A N 1
ATOM 739 C CA . GLU A 1 92 ? -46.216 15.734 7.494 1.00 67.06 92 GLU A CA 1
ATOM 740 C C . GLU A 1 92 ? -45.170 14.655 7.171 1.00 67.06 92 GLU A C 1
ATOM 742 O O . GLU A 1 92 ? -44.085 14.942 6.656 1.00 67.06 92 GLU A O 1
ATOM 747 N N . TYR A 1 93 ? -45.519 13.396 7.447 1.00 61.84 93 TYR A N 1
ATOM 748 C CA . TYR A 1 93 ? -44.692 12.238 7.125 1.00 61.84 93 TYR A CA 1
ATOM 749 C C . TYR A 1 93 ? -44.628 12.037 5.609 1.00 61.84 93 TYR A C 1
ATOM 751 O O . TYR A 1 93 ? -45.569 11.544 4.983 1.00 61.84 93 TYR A O 1
ATOM 759 N N . LYS A 1 94 ? -43.498 12.396 4.998 1.00 59.53 94 LYS A N 1
ATOM 760 C CA . LYS A 1 94 ? -43.216 12.078 3.596 1.00 59.53 94 LYS A CA 1
ATOM 761 C C . LYS A 1 94 ? -42.664 10.657 3.518 1.00 59.53 94 LYS A C 1
ATOM 763 O O . LYS A 1 94 ? -41.468 10.437 3.663 1.00 59.53 94 LYS A O 1
ATOM 768 N N . GLY A 1 95 ? -43.552 9.687 3.306 1.00 54.47 95 GLY A N 1
ATOM 769 C CA . GLY A 1 95 ? -43.234 8.260 3.165 1.00 54.47 95 GLY A CA 1
ATOM 770 C C . GLY A 1 95 ? -42.477 7.895 1.879 1.00 54.47 95 GLY A C 1
ATOM 771 O O . GLY A 1 95 ? -42.897 6.996 1.152 1.00 54.47 95 GLY A O 1
ATOM 772 N N . GLU A 1 96 ? -41.376 8.577 1.558 1.00 51.25 96 GLU A N 1
ATOM 773 C CA . GLU A 1 96 ? -40.535 8.223 0.402 1.00 51.25 96 GLU A CA 1
ATOM 774 C C . GLU A 1 96 ? -39.693 6.957 0.637 1.00 51.25 96 GLU A C 1
ATOM 776 O O . GLU A 1 96 ? -39.336 6.272 -0.324 1.00 51.25 96 GLU A O 1
ATOM 781 N N . ASP A 1 97 ? -39.481 6.555 1.893 1.00 52.00 97 ASP A N 1
ATOM 782 C CA . ASP A 1 97 ? -38.662 5.383 2.226 1.00 52.00 97 ASP A CA 1
ATOM 783 C C . ASP A 1 97 ? -39.416 4.040 2.169 1.00 52.00 97 ASP A C 1
ATOM 785 O O . ASP A 1 97 ? -38.789 2.975 2.163 1.00 52.00 97 ASP A O 1
ATOM 789 N N . GLU A 1 98 ? -40.750 4.036 2.049 1.00 51.16 98 GLU A N 1
ATOM 790 C CA . GLU A 1 98 ? -41.517 2.781 1.945 1.00 51.16 98 GLU A CA 1
ATOM 791 C C . GLU A 1 98 ? -41.319 2.064 0.599 1.00 51.16 98 GLU A C 1
ATOM 793 O O . GLU A 1 98 ? -41.475 0.841 0.503 1.00 51.16 98 GLU A O 1
ATOM 798 N N . LYS A 1 99 ? -40.911 2.776 -0.461 1.00 47.09 99 LYS A N 1
ATOM 799 C CA . LYS A 1 99 ? -40.736 2.158 -1.789 1.00 47.09 99 LYS A CA 1
ATOM 800 C C . LYS A 1 99 ? -39.477 1.297 -1.916 1.00 47.09 99 LYS A C 1
ATOM 802 O O . LYS A 1 99 ? -39.372 0.541 -2.879 1.00 47.09 99 LYS A O 1
ATOM 807 N N . ALA A 1 100 ? -38.570 1.328 -0.939 1.00 45.22 100 ALA A N 1
ATOM 808 C CA . ALA A 1 100 ? -37.445 0.393 -0.869 1.00 45.22 100 ALA A CA 1
ATOM 809 C C . ALA A 1 100 ? -37.796 -0.938 -0.164 1.00 45.22 100 ALA A C 1
ATOM 811 O O . ALA A 1 100 ? -36.988 -1.867 -0.194 1.00 45.22 100 ALA A O 1
ATOM 812 N N . ALA A 1 101 ? -38.988 -1.054 0.440 1.00 47.00 101 ALA A N 1
ATOM 813 C CA . ALA A 1 101 ? -39.390 -2.192 1.274 1.00 47.00 101 ALA A CA 1
ATOM 814 C C . ALA A 1 101 ? -40.562 -3.023 0.711 1.00 47.00 101 ALA A C 1
ATOM 816 O O . ALA A 1 101 ? -41.090 -3.886 1.404 1.00 47.00 101 ALA A O 1
ATOM 817 N N . LYS A 1 102 ? -40.950 -2.842 -0.560 1.00 40.50 102 LYS A N 1
ATOM 818 C CA . LYS A 1 102 ? -41.867 -3.764 -1.269 1.00 40.50 102 LYS A CA 1
ATOM 819 C C . LYS A 1 102 ? -41.111 -4.896 -1.974 1.00 40.50 102 LYS A C 1
ATOM 821 O O . LYS A 1 102 ? -41.335 -5.180 -3.146 1.00 40.50 102 LYS A O 1
ATOM 826 N N . GLY A 1 103 ? -40.182 -5.522 -1.259 1.00 44.44 103 GLY A N 1
ATOM 827 C CA . GLY A 1 103 ? -39.620 -6.816 -1.624 1.00 44.44 103 GLY A CA 1
ATOM 828 C C . GLY A 1 103 ? -40.199 -7.861 -0.687 1.00 44.44 103 GLY A C 1
ATOM 829 O O . GLY A 1 103 ? -39.653 -8.029 0.392 1.00 44.44 103 GLY A O 1
ATOM 830 N N . ASP A 1 104 ? -41.318 -8.461 -1.094 1.00 45.38 104 ASP A N 1
ATOM 831 C CA . ASP A 1 104 ? -41.890 -9.731 -0.620 1.00 45.38 104 ASP A CA 1
ATOM 832 C C . ASP A 1 104 ? -41.381 -10.208 0.755 1.00 45.38 104 ASP A C 1
ATOM 834 O O . ASP A 1 104 ? -40.455 -11.013 0.863 1.00 45.38 104 ASP A O 1
ATOM 838 N N . VAL A 1 105 ? -41.949 -9.646 1.825 1.00 46.81 105 VAL A N 1
ATOM 839 C CA . VAL A 1 105 ? -41.741 -10.143 3.188 1.00 46.81 105 VAL A CA 1
ATOM 840 C C . VAL A 1 105 ? -43.051 -10.765 3.638 1.00 46.81 105 VAL A C 1
ATOM 842 O O . VAL A 1 105 ? -43.989 -10.061 4.015 1.00 46.81 105 VAL A O 1
ATOM 845 N N . ASP A 1 106 ? -43.103 -12.093 3.570 1.00 45.56 106 ASP A N 1
ATOM 846 C CA . ASP A 1 106 ? -44.152 -12.921 4.153 1.00 45.56 106 ASP A CA 1
ATOM 847 C C . ASP A 1 106 ? -44.373 -12.541 5.626 1.00 45.56 106 ASP A C 1
ATOM 849 O O . ASP A 1 106 ? -43.623 -12.927 6.533 1.00 45.56 106 ASP A O 1
ATOM 853 N N . LEU A 1 107 ? -45.456 -11.801 5.865 1.00 47.16 107 LEU A N 1
ATOM 854 C CA . LEU A 1 107 ? -45.892 -11.272 7.162 1.00 47.16 107 LEU A CA 1
ATOM 855 C C . LEU A 1 107 ? -46.335 -12.375 8.152 1.00 47.16 107 LEU A C 1
ATOM 857 O O . LEU A 1 107 ? -46.745 -12.089 9.274 1.00 47.16 107 LEU A O 1
ATOM 861 N N . SER A 1 108 ? -46.232 -13.651 7.766 1.00 46.50 108 SER A N 1
ATOM 862 C CA . SER A 1 108 ? -46.522 -14.818 8.612 1.00 46.50 108 SER A CA 1
ATOM 863 C C . SER A 1 108 ? -45.325 -15.286 9.454 1.00 46.50 108 SER A C 1
ATOM 865 O O . SER A 1 108 ? -45.481 -16.130 10.339 1.00 46.50 108 SER A O 1
ATOM 867 N N . THR A 1 109 ? -44.125 -14.741 9.219 1.00 50.00 109 THR A N 1
ATOM 868 C CA . THR A 1 109 ? -42.905 -15.125 9.957 1.00 50.00 109 THR A CA 1
ATOM 869 C C . THR A 1 109 ? -42.517 -14.134 11.061 1.00 50.00 109 THR A C 1
ATOM 871 O O . THR A 1 109 ? -41.762 -14.488 11.969 1.00 50.00 109 THR A O 1
ATOM 874 N N . THR A 1 110 ? -43.079 -12.924 11.052 1.00 48.06 110 THR A N 1
ATOM 875 C CA . THR A 1 110 ? -42.722 -11.823 11.964 1.00 48.06 110 THR A CA 1
ATOM 876 C C . THR A 1 110 ? -43.587 -11.724 13.224 1.00 48.06 110 THR A C 1
ATOM 878 O O . THR A 1 110 ? -43.173 -11.095 14.195 1.00 48.06 110 THR A O 1
ATOM 881 N N . THR A 1 111 ? -44.724 -12.419 13.304 1.00 46.41 111 THR A N 1
ATOM 882 C CA . THR A 1 111 ? -45.571 -12.469 14.517 1.00 46.41 111 THR A CA 1
ATOM 883 C C . THR A 1 111 ? -45.034 -13.375 15.631 1.00 46.41 111 THR A C 1
ATOM 885 O O . THR A 1 111 ? -45.593 -13.398 16.723 1.00 46.41 111 THR A O 1
ATOM 888 N N . LYS A 1 112 ? -43.907 -14.072 15.423 1.00 50.62 112 LYS A N 1
ATOM 889 C CA . LYS A 1 112 ? -43.259 -14.895 16.466 1.00 50.62 112 LYS A CA 1
ATOM 890 C C . LYS A 1 112 ? -42.299 -14.117 17.373 1.00 50.62 112 LYS A C 1
ATOM 892 O O . LYS A 1 112 ? -41.852 -14.656 18.381 1.00 50.62 112 LYS A O 1
ATOM 897 N N . TYR A 1 113 ? -41.983 -12.865 17.040 1.00 51.84 113 TYR A N 1
ATOM 898 C CA . TYR A 1 113 ? -40.997 -12.069 17.782 1.00 51.84 113 TYR A CA 1
ATOM 899 C C . TYR A 1 113 ? -41.614 -11.093 18.793 1.00 51.84 113 TYR A C 1
ATOM 901 O O . TYR A 1 113 ? -40.904 -10.623 19.675 1.00 51.84 113 TYR A O 1
ATOM 909 N N . GLY A 1 114 ? -42.927 -10.842 18.728 1.00 47.31 114 GLY A N 1
ATOM 910 C CA . GLY A 1 114 ? -43.625 -9.980 19.692 1.00 47.31 114 GLY A CA 1
ATOM 911 C C . GLY A 1 114 ? -43.940 -10.657 21.031 1.00 47.31 114 GLY A C 1
ATOM 912 O O . GLY A 1 114 ? -43.994 -9.990 22.056 1.00 47.31 114 GLY A O 1
ATOM 913 N N . SER A 1 115 ? -44.103 -11.985 21.049 1.00 51.38 115 SER A N 1
ATOM 914 C CA . SER A 1 115 ? -44.464 -12.751 22.255 1.00 51.38 115 SER A CA 1
ATOM 915 C C . SER A 1 115 ? -43.295 -13.498 22.905 1.00 51.38 115 SER A C 1
ATOM 917 O O . SER A 1 115 ? -43.403 -13.911 24.056 1.00 51.38 115 SER A O 1
ATOM 919 N N . LEU A 1 116 ? -42.154 -13.639 22.218 1.00 52.25 116 LEU A N 1
ATOM 920 C CA . LEU A 1 116 ? -40.974 -14.338 22.752 1.00 52.25 116 LEU A CA 1
ATOM 921 C C . LEU A 1 116 ? -40.011 -13.416 23.522 1.00 52.25 116 LEU A C 1
ATOM 923 O O . LEU A 1 116 ? -39.126 -13.899 24.227 1.00 52.25 116 LEU A O 1
ATOM 927 N N . ALA A 1 117 ? -40.180 -12.095 23.412 1.00 52.22 117 ALA A N 1
ATOM 928 C CA . ALA A 1 117 ? -39.380 -11.119 24.153 1.00 52.22 117 ALA A CA 1
ATOM 929 C C . ALA A 1 117 ? -39.710 -11.086 25.658 1.00 52.22 117 ALA A C 1
ATOM 931 O O . ALA A 1 117 ? -38.925 -10.552 26.435 1.00 52.22 117 ALA A O 1
ATOM 932 N N . LEU A 1 118 ? -40.827 -11.695 26.082 1.00 49.44 118 LEU A N 1
ATOM 933 C CA . LEU A 1 118 ? -41.238 -11.730 27.489 1.00 49.44 118 LEU A CA 1
ATOM 934 C C . LEU A 1 118 ? -40.881 -13.045 28.210 1.00 49.44 118 LEU A C 1
ATOM 936 O O . LEU A 1 118 ? -40.934 -13.097 29.433 1.00 49.44 118 LEU A O 1
ATOM 940 N N . SER A 1 119 ? -40.474 -14.101 27.491 1.00 51.59 119 SER A N 1
ATOM 941 C CA . SER A 1 119 ? -40.230 -15.433 28.081 1.00 51.59 119 SER A CA 1
ATOM 942 C C . SER A 1 119 ? -38.782 -15.933 27.996 1.00 51.59 119 SER A C 1
ATOM 944 O O . SER A 1 119 ? -38.503 -17.072 28.368 1.00 51.59 119 SER A O 1
ATOM 946 N N . LYS A 1 120 ? -37.827 -15.121 27.528 1.00 53.38 120 LYS A N 1
ATOM 947 C CA . LYS A 1 120 ? -36.439 -15.562 27.275 1.00 53.38 120 LYS A CA 1
ATOM 948 C C . LYS A 1 120 ? -35.485 -15.376 28.462 1.00 53.38 120 LYS A C 1
ATOM 950 O O . LYS A 1 120 ? -34.296 -15.155 28.272 1.00 53.38 120 LYS A O 1
ATOM 955 N N . ALA A 1 121 ? -35.996 -15.480 29.685 1.00 51.75 121 ALA A N 1
ATOM 956 C CA . ALA A 1 121 ? -35.188 -15.378 30.899 1.00 51.75 121 ALA A CA 1
ATOM 957 C C . ALA A 1 121 ? -34.625 -16.724 31.396 1.00 51.75 121 ALA A C 1
ATOM 959 O O . ALA A 1 121 ? -34.004 -16.762 32.452 1.00 51.75 121 ALA A O 1
ATOM 960 N N . THR A 1 122 ? -34.817 -17.846 30.690 1.00 54.00 122 THR A N 1
ATOM 961 C CA . THR A 1 122 ? -34.349 -19.152 31.184 1.00 54.00 122 THR A CA 1
ATOM 962 C C . THR A 1 122 ? -33.886 -20.061 30.040 1.00 54.00 122 THR A C 1
ATOM 964 O O . THR A 1 122 ? -34.704 -20.575 29.291 1.00 54.00 122 THR A O 1
ATOM 967 N N . LEU A 1 123 ? -32.563 -20.198 29.843 1.00 55.41 123 LEU A N 1
ATOM 968 C CA . LEU A 1 123 ? -31.828 -21.446 29.528 1.00 55.41 123 LEU A CA 1
ATOM 969 C C . LEU A 1 123 ? -30.351 -21.126 29.145 1.00 55.41 123 LEU A C 1
ATOM 971 O O . LEU A 1 123 ? -30.106 -20.565 28.073 1.00 55.41 123 LEU A O 1
ATOM 975 N N . PRO A 1 124 ? -29.347 -21.544 29.947 1.00 61.19 124 PRO A N 1
ATOM 976 C CA . PRO A 1 124 ? -27.918 -21.245 29.729 1.00 61.19 124 PRO A CA 1
ATOM 977 C C . PRO A 1 124 ? -27.318 -21.759 28.405 1.00 61.19 124 PRO A C 1
ATOM 979 O O . PRO A 1 124 ? -26.348 -21.197 27.902 1.00 61.19 124 PRO A O 1
ATOM 982 N N . ALA A 1 125 ? -27.892 -22.809 27.805 1.00 59.25 125 ALA A N 1
ATOM 983 C CA . ALA A 1 125 ? -27.395 -23.393 26.552 1.00 59.25 125 ALA A CA 1
ATOM 984 C C . ALA A 1 125 ? -27.645 -22.499 25.321 1.00 59.25 125 ALA A C 1
ATOM 986 O O . ALA A 1 125 ? -26.893 -22.545 24.348 1.00 59.25 125 ALA A O 1
ATOM 987 N N . ASN A 1 126 ? -28.686 -21.663 25.365 1.00 63.28 126 ASN A N 1
ATOM 988 C CA . ASN A 1 126 ? -29.045 -20.772 24.260 1.00 63.28 126 ASN A CA 1
ATOM 989 C C . ASN A 1 126 ? -28.317 -19.421 24.350 1.00 63.28 126 ASN A C 1
ATOM 991 O O . ASN A 1 126 ? -28.243 -18.686 23.368 1.00 63.28 126 ASN A O 1
ATOM 995 N N . ASP A 1 127 ? -27.772 -19.102 25.524 1.00 70.06 127 ASP A N 1
ATOM 996 C CA . ASP A 1 127 ? -27.030 -17.872 25.791 1.00 70.06 127 ASP A CA 1
ATOM 997 C C . ASP A 1 127 ? -25.640 -17.920 25.131 1.00 70.06 127 ASP A C 1
ATOM 999 O O . ASP A 1 127 ? -25.242 -16.993 24.436 1.00 70.06 127 ASP A O 1
ATOM 1003 N N . ALA A 1 128 ? -24.942 -19.063 25.187 1.00 76.31 128 ALA A N 1
ATOM 1004 C CA . ALA A 1 128 ? -23.678 -19.249 24.461 1.00 76.31 128 ALA A CA 1
ATOM 1005 C C . ALA A 1 128 ? -23.851 -19.171 22.929 1.00 76.31 128 ALA A C 1
ATOM 1007 O O . ALA A 1 128 ? -23.032 -18.568 22.234 1.00 76.31 128 ALA A O 1
ATOM 1008 N N . PHE A 1 129 ? -24.934 -19.746 22.394 1.00 75.31 129 PHE A N 1
ATOM 1009 C CA . PHE A 1 129 ? -25.241 -19.688 20.962 1.00 75.31 129 PHE A CA 1
ATOM 1010 C C . PHE A 1 129 ? -25.640 -18.279 20.511 1.00 75.31 129 PHE A C 1
ATOM 1012 O O . PHE A 1 129 ? -25.254 -17.865 19.418 1.00 75.31 129 PHE A O 1
ATOM 1019 N N . GLN A 1 130 ? -26.378 -17.532 21.335 1.00 77.50 130 GLN A N 1
ATOM 1020 C CA . GLN A 1 130 ? -26.706 -16.131 21.063 1.00 77.50 130 GLN A CA 1
ATOM 1021 C C . GLN A 1 130 ? -25.459 -15.258 21.118 1.00 77.50 130 GLN A C 1
ATOM 1023 O O . GLN A 1 130 ? -25.155 -14.625 20.118 1.00 77.50 130 GLN A O 1
ATOM 1028 N N . ARG A 1 131 ? -24.642 -15.349 22.173 1.00 76.81 131 ARG A N 1
ATOM 1029 C CA . ARG A 1 131 ? -23.371 -14.608 22.289 1.00 76.81 131 ARG A CA 1
ATOM 1030 C C . ARG A 1 131 ? -22.440 -14.828 21.093 1.00 76.81 131 ARG A C 1
ATOM 1032 O O . ARG A 1 131 ? -21.867 -13.875 20.582 1.00 76.81 131 ARG A O 1
ATOM 1039 N N . LEU A 1 132 ? -22.322 -16.063 20.600 1.00 71.56 132 LEU A N 1
ATOM 1040 C CA . LEU A 1 132 ? -21.503 -16.373 19.420 1.00 71.56 132 LEU A CA 1
ATOM 1041 C C . LEU A 1 132 ? -22.121 -15.889 18.099 1.00 71.56 132 LEU A C 1
ATOM 1043 O O . LEU A 1 132 ? -21.400 -15.658 17.132 1.00 71.56 132 LEU A O 1
ATOM 1047 N N . ASN A 1 133 ? -23.444 -15.762 18.015 1.00 78.62 133 ASN A N 1
ATOM 1048 C CA . ASN A 1 133 ? -24.130 -15.339 16.791 1.00 78.62 133 ASN A CA 1
ATOM 1049 C C . ASN A 1 133 ? -24.413 -13.841 16.720 1.00 78.62 133 ASN A C 1
ATOM 1051 O O . ASN A 1 133 ? -24.565 -13.325 15.609 1.00 78.62 133 ASN A O 1
ATOM 1055 N N . GLU A 1 134 ? -24.509 -13.202 17.878 1.00 79.75 134 GLU A N 1
ATOM 1056 C CA . GLU A 1 134 ? -24.710 -11.774 18.101 1.00 79.75 134 GLU A CA 1
ATOM 1057 C C . GLU A 1 134 ? -23.369 -11.038 18.256 1.00 79.75 134 GLU A C 1
ATOM 1059 O O . GLU A 1 134 ? -23.351 -9.812 18.291 1.00 79.75 134 GLU A O 1
ATOM 1064 N N . ASP A 1 135 ? -22.238 -11.758 18.260 1.00 85.38 135 ASP A N 1
ATOM 1065 C CA . ASP A 1 135 ? -20.905 -11.169 18.117 1.00 85.38 135 ASP A CA 1
ATOM 1066 C C . ASP A 1 135 ? -20.842 -10.303 16.831 1.00 85.38 135 ASP A C 1
ATOM 1068 O O . ASP A 1 135 ? -21.138 -10.799 15.729 1.00 85.38 135 ASP A O 1
ATOM 1072 N N . PRO A 1 136 ? -20.441 -9.016 16.924 1.00 87.75 136 PRO A N 1
ATOM 1073 C CA . PRO A 1 136 ? -20.347 -8.106 15.781 1.00 87.75 136 PRO A CA 1
ATOM 1074 C C . PRO A 1 136 ? -19.478 -8.650 14.639 1.00 87.75 136 PRO A C 1
ATOM 1076 O O . PRO A 1 136 ? -19.793 -8.438 13.462 1.00 87.75 136 PRO A O 1
ATOM 1079 N N . MET A 1 137 ? -18.422 -9.407 14.944 1.00 85.62 137 MET A N 1
ATOM 1080 C CA . MET A 1 137 ? -17.567 -10.019 13.923 1.00 85.62 137 MET A CA 1
ATOM 1081 C C . MET A 1 137 ? -18.292 -11.122 13.148 1.00 85.62 137 MET A C 1
ATOM 1083 O O . MET A 1 137 ? -18.147 -11.243 11.924 1.00 85.62 137 MET A O 1
ATOM 1087 N N . MET A 1 138 ? -19.121 -11.906 13.835 1.00 88.50 138 MET A N 1
ATOM 1088 C CA . MET A 1 138 ? -19.958 -12.931 13.214 1.00 88.50 138 MET A CA 1
ATOM 1089 C C . MET A 1 138 ? -21.075 -12.319 12.368 1.00 88.50 138 MET A C 1
ATOM 1091 O O . MET A 1 138 ? -21.351 -12.819 11.271 1.00 88.50 138 MET A O 1
ATOM 1095 N N . LEU A 1 139 ? -21.656 -11.198 12.800 1.00 86.00 139 LEU A N 1
ATOM 1096 C CA . LEU A 1 139 ? -22.634 -10.449 12.011 1.00 86.00 139 LEU A CA 1
ATOM 1097 C C . LEU A 1 139 ? -22.022 -9.919 10.704 1.00 86.00 139 LEU A C 1
ATOM 1099 O O . LEU A 1 139 ? -22.603 -10.090 9.626 1.00 86.00 139 LEU A O 1
ATOM 1103 N N . ILE A 1 140 ? -20.814 -9.352 10.773 1.00 89.31 140 ILE A N 1
ATOM 1104 C CA . ILE A 1 140 ? -20.065 -8.902 9.592 1.00 89.31 140 ILE A CA 1
ATOM 1105 C C . ILE A 1 140 ? -19.798 -10.082 8.651 1.00 89.31 140 ILE A C 1
ATOM 1107 O O . ILE A 1 140 ? -20.038 -9.976 7.445 1.00 89.31 140 ILE A O 1
ATOM 1111 N N . ARG A 1 141 ? -19.366 -11.231 9.182 1.00 92.94 141 ARG A N 1
ATOM 1112 C CA . ARG A 1 141 ? -19.105 -12.437 8.383 1.00 92.94 141 ARG A CA 1
ATOM 1113 C C . ARG A 1 141 ? -20.364 -12.964 7.691 1.00 92.94 141 ARG A C 1
ATOM 1115 O O . ARG A 1 141 ? -20.306 -13.274 6.499 1.00 92.94 141 ARG A O 1
ATOM 1122 N N . LYS A 1 142 ? -21.503 -13.018 8.389 1.00 92.06 142 LYS A N 1
ATOM 1123 C CA . LYS A 1 142 ? -22.802 -13.404 7.804 1.00 92.06 142 LYS A CA 1
ATOM 1124 C C . LYS A 1 142 ? -23.222 -12.433 6.703 1.00 92.06 142 LYS A C 1
ATOM 1126 O O . LYS A 1 142 ? -23.609 -12.867 5.619 1.00 92.06 142 LYS A O 1
ATOM 1131 N N . ARG A 1 143 ? -23.068 -11.123 6.925 1.00 91.56 143 ARG A N 1
ATOM 1132 C CA . ARG A 1 143 ? -23.370 -10.096 5.915 1.00 91.56 143 ARG A CA 1
ATOM 1133 C C . ARG A 1 143 ? -22.475 -10.226 4.681 1.00 91.56 143 ARG A C 1
ATOM 1135 O O . ARG A 1 143 ? -22.966 -10.128 3.558 1.00 91.56 143 ARG A O 1
ATOM 1142 N N . GLN A 1 144 ? -21.184 -10.502 4.867 1.00 92.31 144 GLN A N 1
ATOM 1143 C CA . GLN A 1 144 ? -20.249 -10.764 3.768 1.00 92.31 144 GLN A CA 1
ATOM 1144 C C . GLN A 1 144 ? -20.627 -12.025 2.978 1.00 92.31 144 GLN A C 1
ATOM 1146 O O . GLN A 1 144 ? -20.593 -12.007 1.745 1.00 92.31 144 GLN A O 1
ATOM 1151 N N . GLN A 1 145 ? -21.013 -13.107 3.662 1.00 94.06 145 GLN A N 1
ATOM 1152 C CA . GLN A 1 145 ? -21.488 -14.337 3.020 1.00 94.06 145 GLN A CA 1
ATOM 1153 C C . GLN A 1 145 ? -22.771 -14.091 2.219 1.00 94.06 145 GLN A C 1
ATOM 1155 O O . GLN A 1 145 ? -22.818 -14.440 1.041 1.00 94.06 145 GLN A O 1
ATOM 1160 N N . ALA A 1 146 ? -23.756 -13.403 2.799 1.00 95.19 146 ALA A N 1
ATOM 1161 C CA . ALA A 1 146 ? -24.998 -13.050 2.118 1.00 95.19 146 ALA A CA 1
ATOM 1162 C C . ALA A 1 146 ? -24.750 -12.173 0.878 1.00 95.19 146 ALA A C 1
ATOM 1164 O O . ALA A 1 146 ? -25.282 -12.453 -0.194 1.00 95.19 146 ALA A O 1
ATOM 1165 N N . ALA A 1 147 ? -23.883 -11.161 0.976 1.00 94.62 147 ALA A N 1
ATOM 1166 C CA . ALA A 1 147 ? -23.508 -10.326 -0.166 1.00 94.62 147 ALA A CA 1
ATOM 1167 C C . ALA A 1 147 ? -22.805 -11.138 -1.269 1.00 94.62 147 ALA A C 1
ATOM 1169 O O . ALA A 1 147 ? -23.093 -10.967 -2.457 1.00 94.62 147 ALA A O 1
ATOM 1170 N N . ARG A 1 148 ? -21.913 -12.065 -0.890 1.00 93.00 148 ARG A N 1
ATOM 1171 C CA . ARG A 1 148 ? -21.276 -12.991 -1.836 1.00 93.00 148 ARG A CA 1
ATOM 1172 C C . ARG A 1 148 ? -22.326 -13.844 -2.537 1.00 93.00 148 ARG A C 1
ATOM 1174 O O . ARG A 1 148 ? -22.311 -13.921 -3.761 1.00 93.00 148 ARG A O 1
ATOM 1181 N N . GLU A 1 149 ? -23.248 -14.442 -1.794 1.00 95.00 149 GLU A N 1
ATOM 1182 C CA . GLU A 1 149 ? -24.343 -15.223 -2.365 1.00 95.00 149 GLU A CA 1
ATOM 1183 C C . GLU A 1 149 ? -25.234 -14.399 -3.286 1.00 95.00 149 GLU A C 1
ATOM 1185 O O . GLU A 1 149 ? -25.591 -14.889 -4.347 1.00 95.00 149 GLU A O 1
ATOM 1190 N N . GLN A 1 150 ? -25.558 -13.151 -2.950 1.00 93.69 150 GLN A N 1
ATOM 1191 C CA . GLN A 1 150 ? -26.332 -12.268 -3.828 1.00 93.69 150 GLN A CA 1
ATOM 1192 C C . GLN A 1 150 ? -25.618 -12.014 -5.163 1.00 93.69 150 GLN A C 1
ATOM 1194 O O . GLN A 1 150 ? -26.254 -11.996 -6.218 1.00 93.69 150 GLN A O 1
ATOM 1199 N N . VAL A 1 151 ? -24.290 -11.855 -5.147 1.00 90.50 151 VAL A N 1
ATOM 1200 C CA . VAL A 1 151 ? -23.492 -11.729 -6.377 1.00 90.50 151 VAL A CA 1
ATOM 1201 C C . VAL A 1 151 ? -23.462 -13.043 -7.161 1.00 90.50 151 VAL A C 1
ATOM 1203 O O . VAL A 1 151 ? -23.543 -13.002 -8.387 1.00 90.50 151 VAL A O 1
ATOM 1206 N N . LEU A 1 152 ? -23.376 -14.192 -6.479 1.00 92.06 152 LEU A N 1
ATOM 1207 C CA . LEU A 1 152 ? -23.419 -15.518 -7.111 1.00 92.06 152 LEU A CA 1
ATOM 1208 C C . LEU A 1 152 ? -24.797 -15.820 -7.726 1.00 92.06 152 LEU A C 1
ATOM 1210 O O . LEU A 1 152 ? -24.865 -16.328 -8.843 1.00 92.06 152 LEU A O 1
ATOM 1214 N N . LYS A 1 153 ? -25.874 -15.489 -7.006 1.00 93.56 153 LYS A N 1
ATOM 1215 C CA . LYS A 1 153 ? -27.277 -15.674 -7.403 1.00 93.56 153 LYS A CA 1
ATOM 1216 C C . LYS A 1 153 ? -27.659 -14.757 -8.565 1.00 93.56 153 LYS A C 1
ATOM 1218 O O . LYS A 1 153 ? -28.535 -15.113 -9.341 1.00 93.56 153 LYS A O 1
ATOM 1223 N N . ASN A 1 154 ? -27.000 -13.605 -8.725 1.00 94.19 154 ASN A N 1
ATOM 1224 C CA . ASN A 1 154 ? -27.227 -12.708 -9.856 1.00 94.19 154 ASN A CA 1
ATOM 1225 C C . ASN A 1 154 ? -26.432 -13.169 -11.102 1.00 94.19 154 ASN A C 1
ATOM 1227 O O . ASN A 1 154 ? -25.216 -12.942 -11.173 1.00 94.19 154 ASN A O 1
ATOM 1231 N N . PRO A 1 155 ? -27.090 -13.744 -12.130 1.00 93.25 155 PRO A N 1
ATOM 1232 C CA . PRO A 1 155 ? -26.401 -14.312 -13.289 1.00 93.25 155 PRO A CA 1
ATOM 1233 C C . PRO A 1 155 ? -25.681 -13.249 -14.130 1.00 93.25 155 PRO A C 1
ATOM 1235 O O . PRO A 1 155 ? -24.606 -13.509 -14.666 1.00 93.25 155 PRO A O 1
ATOM 1238 N N . VAL A 1 156 ? -26.205 -12.021 -14.203 1.00 94.38 156 VAL A N 1
ATOM 1239 C CA . VAL A 1 156 ? -25.589 -10.923 -14.968 1.00 94.38 156 VAL A CA 1
ATOM 1240 C C . VAL A 1 156 ? -24.279 -10.477 -14.318 1.00 94.38 156 VAL A C 1
ATOM 1242 O O . VAL A 1 156 ? -23.262 -10.328 -15.001 1.00 94.38 156 VAL A O 1
ATOM 1245 N N . LYS A 1 157 ? -24.269 -10.293 -12.991 1.00 87.88 157 LYS A N 1
ATOM 1246 C CA . LYS A 1 157 ? -23.047 -9.942 -12.247 1.00 87.88 157 LYS A CA 1
ATOM 1247 C C . LYS A 1 157 ? -22.024 -11.076 -12.311 1.00 87.88 157 LYS A C 1
ATOM 1249 O O . LYS A 1 157 ? -20.853 -10.808 -12.576 1.00 87.88 157 LYS A O 1
ATOM 1254 N N . MET A 1 158 ? -22.465 -12.324 -12.159 1.00 93.31 158 MET A N 1
ATOM 1255 C CA . MET A 1 158 ? -21.611 -13.504 -12.299 1.00 93.31 158 MET A CA 1
ATOM 1256 C C . MET A 1 158 ? -20.959 -13.584 -13.687 1.00 93.31 158 MET A C 1
ATOM 1258 O O . MET A 1 158 ? -19.745 -13.757 -13.784 1.00 93.31 158 MET A O 1
ATOM 1262 N N . ASN A 1 159 ? -21.726 -13.393 -14.761 1.00 93.12 159 ASN A N 1
ATOM 1263 C CA . ASN A 1 159 ? -21.204 -13.437 -16.130 1.00 93.12 159 ASN A CA 1
ATOM 1264 C C . ASN A 1 159 ? -20.192 -12.314 -16.396 1.00 93.12 159 ASN A C 1
ATOM 1266 O O . ASN A 1 159 ? -19.145 -12.564 -16.991 1.00 93.12 159 ASN A O 1
ATOM 1270 N N . ARG A 1 160 ? -20.436 -11.099 -15.883 1.00 93.31 160 ARG A N 1
ATOM 1271 C CA . ARG A 1 160 ? -19.462 -9.991 -15.951 1.00 93.31 160 ARG A CA 1
ATOM 1272 C C . ARG A 1 160 ? -18.162 -10.315 -15.212 1.00 93.31 160 ARG A C 1
ATOM 1274 O O . ARG A 1 160 ? -17.085 -9.969 -15.693 1.00 93.31 160 ARG A O 1
ATOM 1281 N N . ILE A 1 161 ? -18.253 -10.961 -14.047 1.00 92.00 161 ILE A N 1
ATOM 1282 C CA . ILE A 1 161 ? -17.078 -11.386 -13.274 1.00 92.00 161 ILE A CA 1
ATOM 1283 C C . ILE A 1 161 ? -16.309 -12.468 -14.036 1.00 92.00 161 ILE A C 1
ATOM 1285 O O . ILE A 1 161 ? -15.099 -12.330 -14.196 1.00 92.00 161 ILE A O 1
ATOM 1289 N N . LYS A 1 162 ? -16.997 -13.492 -14.558 1.00 93.38 162 LYS A N 1
ATOM 1290 C CA . LYS A 1 162 ? -16.384 -14.552 -15.375 1.00 93.38 162 LYS A CA 1
ATOM 1291 C C . LYS A 1 162 ? -15.646 -13.976 -16.584 1.00 93.38 162 LYS A C 1
ATOM 1293 O O . LYS A 1 162 ? -14.455 -14.223 -16.724 1.00 93.38 162 LYS A O 1
ATOM 1298 N N . ALA A 1 163 ? -16.293 -13.102 -17.358 1.00 95.31 163 ALA A N 1
ATOM 1299 C CA . ALA A 1 163 ? -15.680 -12.465 -18.525 1.00 95.31 163 ALA A CA 1
ATOM 1300 C C . ALA A 1 163 ? -14.400 -11.679 -18.179 1.00 95.31 163 ALA A C 1
ATOM 1302 O O . ALA A 1 163 ? -13.398 -11.783 -18.884 1.00 95.31 163 ALA A O 1
ATOM 1303 N N . LYS A 1 164 ? -14.398 -10.929 -17.065 1.00 94.44 164 LYS A N 1
ATOM 1304 C CA . LYS A 1 164 ? -13.197 -10.222 -16.583 1.00 94.44 164 LYS A CA 1
ATOM 1305 C C . LYS A 1 164 ? -12.094 -11.178 -16.127 1.00 94.44 164 LYS A C 1
ATOM 1307 O O . LYS A 1 164 ? -10.915 -10.903 -16.330 1.00 94.44 164 LYS A O 1
ATOM 1312 N N . VAL A 1 165 ? -12.447 -12.281 -15.471 1.00 95.00 165 VAL A N 1
ATOM 1313 C CA . VAL A 1 165 ? -11.462 -13.289 -15.052 1.00 95.00 165 VAL A CA 1
ATOM 1314 C C . VAL A 1 165 ? -10.829 -13.944 -16.278 1.00 95.00 165 VAL A C 1
ATOM 1316 O O . VAL A 1 165 ? -9.604 -14.063 -16.330 1.00 95.00 165 VAL A O 1
ATOM 1319 N N . ASP A 1 166 ? -11.631 -14.296 -17.279 1.00 93.88 166 ASP A N 1
ATOM 1320 C CA . ASP A 1 166 ? -11.150 -14.896 -18.522 1.00 93.88 166 ASP A CA 1
ATOM 1321 C C . ASP A 1 166 ? -10.234 -13.936 -19.293 1.00 93.88 166 ASP A C 1
ATOM 1323 O O . ASP A 1 166 ? -9.143 -14.341 -19.706 1.00 93.88 166 ASP A O 1
ATOM 1327 N N . SER A 1 167 ? -10.584 -12.646 -19.387 1.00 94.81 167 SER A N 1
ATOM 1328 C CA . SER A 1 167 ? -9.715 -11.645 -20.022 1.00 94.81 167 SER A CA 1
ATOM 1329 C C . SER A 1 167 ? -8.368 -11.515 -19.301 1.00 94.81 167 SER A C 1
ATOM 1331 O O . SER A 1 167 ? -7.316 -11.559 -19.936 1.00 94.81 167 SER A O 1
ATOM 1333 N N . LEU A 1 168 ? -8.366 -11.465 -17.962 1.00 94.00 168 LEU A N 1
ATOM 1334 C CA . LEU A 1 168 ? -7.133 -11.409 -17.165 1.00 94.00 168 LEU A CA 1
ATOM 1335 C C . LEU A 1 168 ? -6.270 -12.671 -17.321 1.00 94.00 168 LEU A C 1
ATOM 1337 O O . LEU A 1 168 ? -5.033 -12.600 -17.286 1.00 94.00 168 LEU A O 1
ATOM 1341 N N . LEU A 1 169 ? -6.893 -13.843 -17.471 1.00 94.62 169 LEU A N 1
ATOM 1342 C CA . LEU A 1 169 ? -6.180 -15.093 -17.727 1.00 94.62 169 LEU A CA 1
ATOM 1343 C C . LEU A 1 169 ? -5.542 -15.097 -19.119 1.00 94.62 169 LEU A C 1
ATOM 1345 O O . LEU A 1 169 ? -4.382 -15.515 -19.240 1.00 94.62 169 LEU A O 1
ATOM 1349 N N . GLU A 1 170 ? -6.244 -14.605 -20.138 1.00 94.56 170 GLU A N 1
ATOM 1350 C CA . GLU A 1 170 ? -5.697 -14.462 -21.489 1.00 94.56 170 GLU A CA 1
ATOM 1351 C C . GLU A 1 170 ? -4.563 -13.433 -21.545 1.00 94.56 170 GLU A C 1
ATOM 1353 O O . GLU A 1 170 ? -3.481 -13.758 -22.043 1.00 94.56 170 GLU A O 1
ATOM 1358 N N . ASP A 1 171 ? -4.704 -12.275 -20.899 1.00 92.38 171 ASP A N 1
ATOM 1359 C CA . ASP A 1 171 ? -3.631 -11.279 -20.777 1.00 92.38 171 ASP A CA 1
ATOM 1360 C C . ASP A 1 171 ? -2.391 -11.865 -20.090 1.00 92.38 171 ASP A C 1
ATOM 1362 O O . ASP A 1 171 ? -1.244 -11.677 -20.523 1.00 92.38 171 ASP A O 1
ATOM 1366 N N . LYS A 1 172 ? -2.592 -12.662 -19.034 1.00 93.81 172 LYS A N 1
ATOM 1367 C CA . LYS A 1 172 ? -1.501 -13.363 -18.341 1.00 93.81 172 LYS A CA 1
ATOM 1368 C C . LYS A 1 172 ? -0.825 -14.393 -19.249 1.00 93.81 172 LYS A C 1
ATOM 1370 O O . LYS A 1 172 ? 0.407 -14.532 -19.194 1.00 93.81 172 LYS A O 1
ATOM 1375 N N . LYS A 1 173 ? -1.579 -15.122 -20.080 1.00 93.94 173 LYS A N 1
ATOM 1376 C CA . LYS A 1 173 ? -1.027 -16.059 -21.077 1.00 93.94 173 LYS A CA 1
ATOM 1377 C C . LYS A 1 173 ? -0.264 -15.307 -22.172 1.00 93.94 173 LYS A C 1
ATOM 1379 O O . LYS A 1 173 ? 0.870 -15.696 -22.470 1.00 93.94 173 LYS A O 1
ATOM 1384 N N . ALA A 1 174 ? -0.818 -14.222 -22.710 1.00 93.50 174 ALA A N 1
ATOM 1385 C CA . ALA A 1 174 ? -0.189 -13.371 -23.717 1.00 93.50 174 ALA A CA 1
ATOM 1386 C C . ALA A 1 174 ? 1.127 -12.775 -23.198 1.00 93.50 174 ALA A C 1
ATOM 1388 O O . ALA A 1 174 ? 2.179 -12.959 -23.817 1.00 93.50 174 ALA A O 1
ATOM 1389 N N . ARG A 1 175 ? 1.130 -12.207 -21.985 1.00 92.88 175 ARG A N 1
ATOM 1390 C CA . ARG A 1 175 ? 2.338 -11.681 -21.326 1.00 92.88 175 ARG A CA 1
ATOM 1391 C C . ARG A 1 175 ? 3.406 -12.758 -21.116 1.00 92.88 175 ARG A C 1
ATOM 1393 O O . ARG A 1 175 ? 4.595 -12.506 -21.323 1.00 92.88 175 ARG A O 1
ATOM 1400 N N . LYS A 1 176 ? 3.014 -13.985 -20.741 1.00 94.00 176 LYS A N 1
ATOM 1401 C CA . LYS A 1 176 ? 3.947 -15.126 -20.643 1.00 94.00 176 LYS A CA 1
ATOM 1402 C C . LYS A 1 176 ? 4.527 -15.516 -22.009 1.00 94.00 176 LYS A C 1
ATOM 1404 O O . LYS A 1 176 ? 5.722 -15.815 -22.076 1.00 94.00 176 LYS A O 1
ATOM 1409 N N . LYS A 1 177 ? 3.720 -15.528 -23.078 1.00 93.69 177 LYS A N 1
ATOM 1410 C CA . LYS A 1 177 ? 4.181 -15.805 -24.453 1.00 93.69 177 LYS A CA 1
ATOM 1411 C C . LYS A 1 177 ? 5.150 -14.719 -24.936 1.00 93.69 177 LYS A C 1
ATOM 1413 O O . LYS A 1 177 ? 6.255 -15.064 -25.352 1.00 93.69 177 LYS A O 1
ATOM 1418 N N . ALA A 1 178 ? 4.811 -13.443 -24.756 1.00 92.75 178 ALA A N 1
ATOM 1419 C CA . ALA A 1 178 ? 5.667 -12.304 -25.093 1.00 92.75 178 ALA A CA 1
ATOM 1420 C C . ALA A 1 178 ? 7.018 -12.355 -24.355 1.00 92.75 178 ALA A C 1
ATOM 1422 O O . ALA A 1 178 ? 8.074 -12.255 -24.977 1.00 92.75 178 ALA A O 1
ATOM 1423 N N . LYS A 1 179 ? 7.019 -12.644 -23.043 1.00 93.81 179 LYS A N 1
ATOM 1424 C CA . LYS A 1 179 ? 8.263 -12.809 -22.263 1.00 93.81 179 LYS A CA 1
ATOM 1425 C C . LYS A 1 179 ? 9.142 -13.951 -22.790 1.00 93.81 179 LYS A C 1
ATOM 1427 O O . LYS A 1 179 ? 10.369 -13.839 -22.788 1.00 93.81 179 LYS A O 1
ATOM 1432 N N . LYS A 1 180 ? 8.539 -15.061 -23.236 1.00 93.19 180 LYS A N 1
ATOM 1433 C CA . LYS A 1 180 ? 9.276 -16.179 -23.854 1.00 93.19 180 LYS A CA 1
ATOM 1434 C C . LYS A 1 180 ? 9.842 -15.795 -25.225 1.00 93.19 180 LYS A C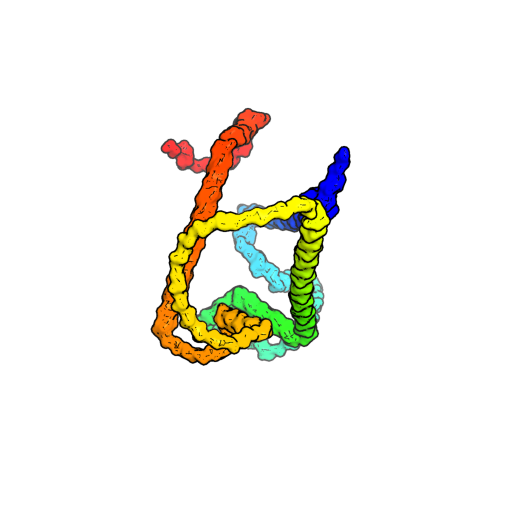 1
ATOM 1436 O O . LYS A 1 180 ? 10.984 -16.161 -25.497 1.00 93.19 180 LYS A O 1
ATOM 1441 N N . ALA A 1 181 ? 9.085 -15.070 -26.049 1.00 92.19 181 ALA A N 1
ATOM 1442 C CA . ALA A 1 181 ? 9.537 -14.581 -27.353 1.00 92.19 181 ALA A CA 1
ATOM 1443 C C . ALA A 1 181 ? 10.726 -13.616 -27.204 1.00 92.19 181 ALA A C 1
ATOM 1445 O O . ALA A 1 181 ? 11.793 -13.895 -27.744 1.00 92.19 181 ALA A O 1
ATOM 1446 N N . ALA A 1 182 ? 10.609 -12.607 -26.336 1.00 92.44 182 ALA A N 1
ATOM 1447 C 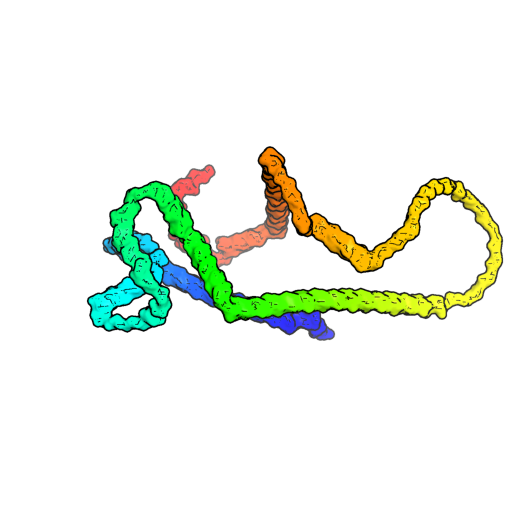CA . ALA A 1 182 ? 11.687 -11.656 -26.051 1.00 92.44 182 ALA A CA 1
ATOM 1448 C C . ALA A 1 182 ? 12.964 -12.341 -25.520 1.00 92.44 182 ALA A C 1
ATOM 1450 O O . ALA A 1 182 ? 14.084 -11.985 -25.889 1.00 92.44 182 ALA A O 1
ATOM 1451 N N . LYS A 1 183 ? 12.830 -13.383 -24.680 1.00 93.31 183 LYS A N 1
ATOM 1452 C CA . LYS A 1 183 ? 13.988 -14.167 -24.206 1.00 93.31 183 LYS A CA 1
ATOM 1453 C C . LYS A 1 183 ? 14.666 -14.941 -25.344 1.00 93.31 183 LYS A C 1
ATOM 1455 O O . LYS A 1 183 ? 15.893 -15.060 -25.337 1.00 93.31 183 LYS A O 1
ATOM 1460 N N . LYS A 1 184 ? 13.895 -15.487 -26.293 1.00 93.06 184 LYS A N 1
ATOM 1461 C CA . LYS A 1 184 ? 14.443 -16.169 -27.477 1.00 93.06 184 LYS A CA 1
ATOM 1462 C C . LYS A 1 184 ? 15.171 -15.176 -28.375 1.00 93.06 184 LYS A C 1
ATOM 1464 O O . LYS A 1 184 ? 16.325 -15.425 -28.706 1.00 93.06 184 LYS A O 1
ATOM 1469 N N . GLU A 1 185 ? 14.547 -14.048 -28.688 1.00 90.81 185 GLU A N 1
ATOM 1470 C CA . GLU A 1 185 ? 15.126 -12.993 -29.523 1.00 90.81 185 GLU A CA 1
ATOM 1471 C C . GLU A 1 185 ? 16.454 -12.480 -28.949 1.00 90.81 185 GLU A C 1
ATOM 1473 O O . GLU A 1 185 ? 17.475 -12.520 -29.631 1.00 90.81 185 GLU A O 1
ATOM 1478 N N . LYS A 1 186 ? 16.503 -12.168 -27.645 1.00 91.25 186 LYS A N 1
ATOM 1479 C CA . LYS A 1 186 ? 17.749 -11.772 -26.965 1.00 91.25 186 LYS A CA 1
ATOM 1480 C C . LYS A 1 186 ? 18.846 -12.844 -27.057 1.00 91.25 186 LYS A C 1
ATOM 1482 O O . LYS A 1 186 ? 20.028 -12.519 -27.171 1.00 91.25 186 LYS A O 1
ATOM 1487 N N . LYS A 1 187 ? 18.482 -14.134 -27.009 1.00 91.44 187 LYS A N 1
ATOM 1488 C CA . LYS A 1 187 ? 19.437 -15.245 -27.182 1.00 91.44 187 LYS A CA 1
ATOM 1489 C C . LYS A 1 187 ? 19.943 -15.331 -28.626 1.00 91.44 187 LYS A C 1
ATOM 1491 O O . LYS A 1 187 ? 21.131 -15.593 -28.817 1.00 91.44 187 LYS A O 1
ATOM 1496 N N . HIS A 1 188 ? 19.073 -15.117 -29.613 1.00 88.19 188 HIS A N 1
ATOM 1497 C CA . HIS A 1 188 ? 19.447 -15.081 -31.029 1.00 88.19 188 HIS A CA 1
ATOM 1498 C C . HIS A 1 188 ? 20.376 -13.901 -31.329 1.00 88.19 188 HIS A C 1
ATOM 1500 O O . HIS A 1 188 ? 21.463 -14.138 -31.852 1.00 88.19 188 HIS A O 1
ATOM 1506 N N . ALA A 1 189 ? 20.035 -12.692 -30.872 1.00 90.38 189 ALA A N 1
ATOM 1507 C CA . ALA A 1 189 ? 20.871 -11.500 -31.016 1.00 90.38 189 ALA A CA 1
ATOM 1508 C C . ALA A 1 189 ? 22.277 -11.704 -30.419 1.00 90.38 189 ALA A C 1
ATOM 1510 O O . ALA A 1 189 ? 23.279 -11.485 -31.096 1.00 90.38 189 ALA A O 1
ATOM 1511 N N . ARG A 1 190 ? 22.378 -12.252 -29.195 1.00 91.19 190 ARG A N 1
ATOM 1512 C CA . ARG A 1 190 ? 23.678 -12.563 -28.562 1.00 91.19 190 ARG A CA 1
ATOM 1513 C C . ARG A 1 190 ? 24.488 -13.609 -29.342 1.00 91.19 190 ARG A C 1
ATOM 1515 O O . ARG A 1 190 ? 25.717 -13.548 -29.386 1.00 91.19 190 ARG A O 1
ATOM 1522 N N . ARG A 1 191 ? 23.826 -14.615 -29.931 1.00 90.69 191 ARG A N 1
ATOM 1523 C CA . ARG A 1 191 ? 24.499 -15.644 -30.745 1.00 90.69 191 ARG A CA 1
ATOM 1524 C C . ARG A 1 191 ? 25.015 -15.053 -32.055 1.00 90.69 191 ARG A C 1
ATOM 1526 O O . ARG A 1 191 ? 26.118 -15.405 -32.475 1.00 90.69 191 ARG A O 1
ATOM 1533 N N . GLU A 1 192 ? 24.236 -14.182 -32.682 1.00 89.69 192 GLU A N 1
ATOM 1534 C CA . GLU A 1 192 ? 24.609 -13.504 -33.918 1.00 89.69 192 GLU A CA 1
ATOM 1535 C C . GLU A 1 192 ? 25.776 -12.539 -33.698 1.00 89.69 192 GLU A C 1
ATOM 1537 O O . GLU A 1 192 ? 26.766 -12.604 -34.428 1.00 89.69 192 GLU A O 1
ATOM 1542 N N . GLU A 1 193 ? 25.728 -11.741 -32.632 1.00 88.81 193 GLU A N 1
ATOM 1543 C CA . GLU A 1 193 ? 26.824 -10.872 -32.204 1.00 88.81 193 GLU A CA 1
ATOM 1544 C C . GLU A 1 193 ? 28.121 -11.675 -32.013 1.00 88.81 193 GLU A C 1
ATOM 1546 O O . GLU A 1 193 ? 29.144 -11.372 -32.630 1.00 88.81 193 GLU A O 1
ATOM 1551 N N . LYS A 1 194 ? 28.070 -12.792 -31.268 1.00 87.94 194 LYS A N 1
ATOM 1552 C CA . LYS A 1 194 ? 29.232 -13.683 -31.088 1.00 87.94 194 LYS A CA 1
ATOM 1553 C C . LYS A 1 194 ? 29.756 -14.233 -32.421 1.00 87.94 194 LYS A C 1
ATOM 1555 O O . LYS A 1 194 ? 30.968 -14.398 -32.579 1.00 87.94 194 LYS A O 1
ATOM 1560 N N . ARG A 1 195 ? 28.873 -14.521 -33.385 1.00 87.56 195 ARG A N 1
ATOM 1561 C CA . ARG A 1 195 ? 29.262 -14.975 -34.732 1.00 87.56 195 ARG A CA 1
ATOM 1562 C C . ARG A 1 195 ? 29.948 -13.854 -35.520 1.00 87.56 195 ARG A C 1
ATOM 1564 O O . ARG A 1 195 ? 30.968 -14.121 -36.154 1.00 87.56 195 ARG A O 1
ATOM 1571 N N . ARG A 1 196 ? 29.454 -12.613 -35.429 1.00 85.56 196 ARG A N 1
ATOM 1572 C CA . ARG A 1 196 ? 30.087 -11.430 -36.043 1.00 85.56 196 ARG A CA 1
ATOM 1573 C C . ARG A 1 196 ? 31.473 -11.162 -35.451 1.00 85.56 196 ARG A C 1
ATOM 1575 O O . ARG A 1 196 ? 32.412 -10.975 -36.221 1.00 85.56 196 ARG A O 1
ATOM 1582 N N . LEU A 1 197 ? 31.639 -11.234 -34.125 1.00 84.19 197 LEU A N 1
ATOM 1583 C CA . LEU A 1 197 ? 32.958 -11.091 -33.486 1.00 84.19 197 LEU A CA 1
ATOM 1584 C C . LEU A 1 197 ? 33.945 -12.181 -33.931 1.00 84.19 197 LEU A C 1
ATOM 1586 O O . LEU A 1 197 ? 35.096 -11.876 -34.231 1.00 84.19 197 LEU A O 1
ATOM 1590 N N . LYS A 1 198 ? 33.508 -13.447 -34.025 1.00 81.00 198 LYS A N 1
ATOM 1591 C CA . LYS A 1 198 ? 34.365 -14.533 -34.537 1.00 81.00 198 LYS A CA 1
ATOM 1592 C C . LYS A 1 198 ? 34.793 -14.307 -35.989 1.00 81.00 198 LYS A C 1
ATOM 1594 O O . LYS A 1 198 ? 35.943 -14.580 -36.310 1.00 81.00 198 LYS A O 1
ATOM 1599 N N . LYS A 1 199 ? 33.897 -13.809 -36.853 1.00 79.44 199 LYS A N 1
ATOM 1600 C CA . LYS A 1 199 ? 34.238 -13.501 -38.253 1.00 79.44 199 LYS A CA 1
ATOM 1601 C C . LYS A 1 199 ? 35.271 -12.371 -38.341 1.00 79.44 199 LYS A C 1
ATOM 1603 O O . LYS A 1 199 ? 36.218 -12.499 -39.104 1.00 79.44 199 LYS A O 1
ATOM 1608 N N . LYS A 1 200 ? 35.149 -11.329 -37.506 1.00 74.56 200 LYS A N 1
ATOM 1609 C CA . LYS A 1 200 ? 36.153 -10.253 -37.419 1.00 74.56 200 LYS A CA 1
ATOM 1610 C C . LYS A 1 200 ? 37.536 -10.766 -36.996 1.00 74.56 200 LYS A C 1
ATOM 1612 O O . LYS A 1 200 ? 38.517 -10.391 -37.615 1.00 74.56 200 LYS A O 1
ATOM 1617 N N . ARG A 1 201 ? 37.612 -11.672 -36.010 1.00 68.44 201 ARG A N 1
ATOM 1618 C CA . ARG A 1 201 ? 38.891 -12.263 -35.557 1.00 68.44 201 ARG A CA 1
ATOM 1619 C C . ARG A 1 201 ? 39.570 -13.164 -36.593 1.00 68.44 201 ARG A C 1
ATOM 1621 O O . ARG A 1 201 ? 40.777 -13.320 -36.533 1.00 68.44 201 ARG A O 1
ATOM 1628 N N . LYS A 1 202 ? 38.815 -13.780 -37.510 1.00 62.44 202 LYS A N 1
ATOM 1629 C CA . LYS A 1 202 ? 39.396 -14.589 -38.595 1.00 62.44 202 LYS A CA 1
ATOM 1630 C C . LYS A 1 202 ? 39.976 -13.742 -39.729 1.00 62.44 202 LYS A C 1
ATOM 1632 O O . LYS A 1 202 ? 40.908 -14.189 -40.366 1.00 62.44 202 LYS A O 1
ATOM 1637 N N . HIS A 1 203 ? 39.456 -12.536 -39.956 1.00 57.91 203 HIS A N 1
ATOM 1638 C CA . HIS A 1 203 ? 40.004 -11.627 -40.968 1.00 57.91 203 HIS A CA 1
ATOM 1639 C C . HIS A 1 203 ? 41.252 -10.863 -40.505 1.00 57.91 203 HIS A C 1
ATOM 1641 O O . HIS A 1 203 ? 41.900 -10.240 -41.329 1.00 57.91 203 HIS A O 1
ATOM 1647 N N . SER A 1 204 ? 41.589 -10.891 -39.211 1.00 55.69 204 SER A N 1
ATOM 1648 C CA . SER A 1 204 ? 42.782 -10.224 -38.674 1.00 55.69 204 SER A CA 1
ATOM 1649 C C . SER A 1 204 ? 43.993 -11.151 -38.517 1.00 55.69 204 SER A C 1
ATOM 1651 O O . SER A 1 204 ? 44.958 -10.741 -37.887 1.00 55.69 204 SER A O 1
ATOM 1653 N N . ILE A 1 205 ? 43.922 -12.403 -38.989 1.00 54.66 205 ILE A N 1
ATOM 1654 C CA . ILE A 1 205 ? 45.031 -13.379 -38.932 1.00 54.66 205 ILE A CA 1
ATOM 1655 C C . ILE A 1 205 ? 45.530 -13.778 -40.336 1.00 54.66 205 ILE A C 1
ATOM 1657 O O . ILE A 1 205 ? 46.413 -14.610 -40.454 1.00 54.66 205 ILE A O 1
ATOM 1661 N N . ASP A 1 206 ? 44.966 -13.192 -41.395 1.00 47.06 206 ASP A N 1
ATOM 1662 C CA . ASP A 1 206 ? 45.314 -13.463 -42.801 1.00 47.06 206 ASP A CA 1
ATOM 1663 C C . ASP A 1 206 ? 46.231 -12.365 -43.367 1.00 47.06 206 ASP A C 1
ATOM 1665 O O . ASP A 1 206 ? 45.998 -11.789 -44.423 1.00 47.06 206 ASP A O 1
ATOM 1669 N N . GLY A 1 207 ? 47.221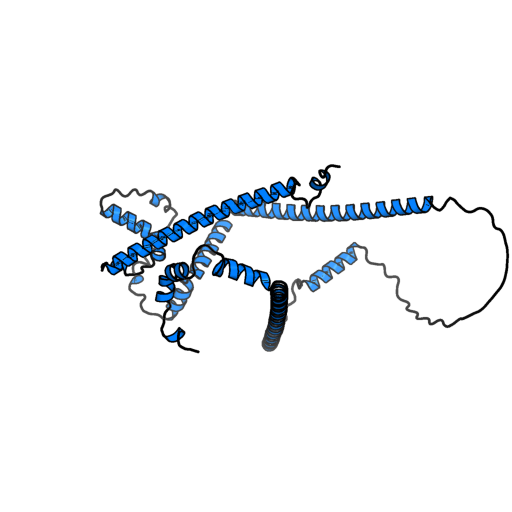 -11.959 -42.580 1.00 51.66 207 GLY A N 1
ATOM 1670 C CA . GLY A 1 207 ? 48.062 -10.819 -42.922 1.00 51.66 207 GLY A CA 1
ATOM 1671 C C . GLY A 1 207 ? 49.358 -10.820 -42.142 1.00 51.66 207 GLY A C 1
ATOM 1672 O O . GLY A 1 207 ? 49.637 -9.834 -41.472 1.00 51.66 207 GLY A O 1
ATOM 1673 N N . SER A 1 208 ? 50.059 -11.956 -42.153 1.00 47.09 208 SER A N 1
ATOM 1674 C CA . SER A 1 208 ? 51.510 -12.087 -41.966 1.00 47.09 208 SER A CA 1
ATOM 1675 C C . SER A 1 208 ? 51.838 -13.569 -41.785 1.00 47.09 208 SER A C 1
ATOM 1677 O O . SER A 1 208 ? 51.637 -14.089 -40.691 1.00 47.09 208 SER A O 1
ATOM 1679 N N . ASP A 1 209 ? 52.346 -14.233 -42.822 1.00 38.72 209 ASP A N 1
ATOM 1680 C CA . ASP A 1 209 ? 53.564 -15.028 -42.644 1.00 38.72 209 ASP A CA 1
ATOM 1681 C C . ASP A 1 209 ? 54.282 -15.219 -43.983 1.00 38.72 209 ASP A C 1
ATOM 1683 O O . ASP A 1 209 ? 53.711 -15.687 -44.971 1.00 38.72 209 ASP A O 1
ATOM 1687 N N . ASP A 1 210 ? 55.525 -14.775 -43.967 1.00 40.03 210 ASP A N 1
ATOM 1688 C CA . ASP A 1 210 ? 56.519 -14.722 -45.016 1.00 40.03 210 ASP A CA 1
ATOM 1689 C C . ASP A 1 210 ? 57.674 -15.594 -44.517 1.00 40.03 210 ASP A C 1
ATOM 1691 O O . ASP A 1 210 ? 58.230 -15.310 -43.468 1.00 40.03 210 ASP A O 1
ATOM 1695 N N . SER A 1 211 ? 58.014 -16.620 -45.299 1.00 42.22 211 SER A N 1
ATOM 1696 C CA . SER A 1 211 ? 59.303 -17.325 -45.351 1.00 42.22 211 SER A CA 1
ATOM 1697 C C . SER A 1 211 ? 59.900 -17.946 -44.064 1.00 42.22 211 SER A C 1
ATOM 1699 O O . SER A 1 211 ? 60.229 -17.287 -43.086 1.00 42.22 211 SER A O 1
ATOM 1701 N N . GLY A 1 212 ? 60.186 -19.256 -44.113 1.00 34.19 212 GLY A N 1
ATOM 1702 C CA . GLY A 1 212 ? 61.041 -19.889 -43.101 1.00 34.19 212 GLY A CA 1
ATOM 1703 C C . GLY A 1 212 ? 61.054 -21.412 -43.114 1.00 34.19 212 GLY A C 1
ATOM 1704 O O . GLY A 1 212 ? 60.493 -22.047 -42.229 1.00 34.19 212 GLY A O 1
ATOM 1705 N N . ALA A 1 213 ? 61.707 -22.000 -44.114 1.00 40.25 213 ALA A N 1
ATOM 1706 C CA . ALA A 1 213 ? 62.124 -23.397 -44.086 1.00 40.25 213 ALA A CA 1
ATOM 1707 C C . ALA A 1 213 ? 63.304 -23.585 -43.113 1.00 40.25 213 ALA A C 1
ATOM 1709 O O . ALA A 1 213 ? 64.279 -22.845 -43.210 1.00 40.25 213 ALA A O 1
ATOM 1710 N N . SER A 1 214 ? 63.236 -24.580 -42.225 1.00 31.62 214 SER A N 1
ATOM 1711 C CA . SER A 1 214 ? 64.403 -25.298 -41.688 1.00 31.62 214 SER A CA 1
ATOM 1712 C C . SER A 1 214 ? 63.944 -26.546 -40.940 1.00 31.62 214 SER A C 1
ATOM 1714 O O . SER A 1 214 ? 63.156 -26.470 -39.999 1.00 31.62 214 SER A O 1
ATOM 1716 N N . GLU A 1 215 ? 64.458 -27.683 -41.387 1.00 40.62 215 GLU A N 1
ATOM 1717 C CA . GLU A 1 215 ? 64.537 -28.949 -40.663 1.00 40.62 215 GLU A CA 1
ATOM 1718 C C . GLU A 1 215 ? 65.416 -28.761 -39.412 1.00 40.62 215 GLU A C 1
ATOM 1720 O O . GLU A 1 215 ? 66.392 -28.016 -39.487 1.00 40.62 215 GLU A O 1
ATOM 1725 N N . ASP A 1 216 ? 65.083 -29.408 -38.288 1.00 31.86 216 ASP A N 1
ATOM 1726 C CA . ASP A 1 216 ? 66.092 -30.023 -37.410 1.00 31.86 216 ASP A CA 1
ATOM 1727 C C . ASP A 1 216 ? 65.450 -31.040 -36.448 1.00 31.86 216 ASP A C 1
ATOM 1729 O O . ASP A 1 216 ? 64.333 -30.848 -35.951 1.00 31.86 216 ASP A O 1
ATOM 1733 N N . GLU A 1 217 ? 66.159 -32.144 -36.236 1.00 36.44 217 GLU A N 1
ATOM 1734 C CA . GLU A 1 217 ? 65.757 -33.322 -35.470 1.00 36.44 217 GLU A CA 1
ATOM 1735 C C . GLU A 1 217 ? 66.126 -33.251 -33.968 1.00 36.44 217 GLU A C 1
ATOM 1737 O O . GLU A 1 217 ? 66.898 -32.415 -33.518 1.00 36.44 217 GLU A O 1
ATOM 1742 N N . GLU A 1 218 ? 65.592 -34.230 -33.222 1.00 33.66 218 GLU A N 1
ATOM 1743 C CA . GLU A 1 218 ? 66.044 -34.764 -31.923 1.00 33.66 218 GLU A CA 1
ATOM 1744 C C . GLU A 1 218 ? 65.983 -33.874 -30.656 1.00 33.66 218 GLU A C 1
ATOM 1746 O O . GLU A 1 218 ? 66.796 -32.983 -30.438 1.00 33.66 218 GLU A O 1
ATOM 1751 N N . LYS A 1 219 ? 65.147 -34.253 -29.669 1.00 33.03 219 LYS A N 1
ATOM 1752 C CA . LYS A 1 219 ? 65.561 -35.193 -28.599 1.00 33.03 219 LYS A CA 1
ATOM 1753 C C . LYS A 1 219 ? 64.457 -35.510 -27.579 1.00 33.03 219 LYS A C 1
ATOM 1755 O O . LYS A 1 219 ? 63.691 -34.668 -27.122 1.00 33.03 219 LYS A O 1
ATOM 1760 N N . ASP A 1 220 ? 64.476 -36.780 -27.218 1.00 35.81 220 ASP A N 1
ATOM 1761 C CA . ASP A 1 220 ? 63.723 -37.555 -26.238 1.00 35.81 220 ASP A CA 1
ATOM 1762 C C . ASP A 1 220 ? 63.842 -37.070 -24.767 1.00 35.81 220 ASP A C 1
ATOM 1764 O O . ASP A 1 220 ? 64.920 -36.690 -24.315 1.00 35.81 220 ASP A O 1
ATOM 1768 N N . SER A 1 221 ? 62.752 -37.145 -23.984 1.00 34.78 221 SER A N 1
ATOM 1769 C CA . SER A 1 221 ? 62.769 -37.888 -22.706 1.00 34.78 221 SER A CA 1
ATOM 1770 C C . SER A 1 221 ? 61.366 -38.109 -22.114 1.00 34.78 221 SER A C 1
ATOM 1772 O O . SER A 1 221 ? 60.623 -37.206 -21.723 1.00 34.78 221 SER A O 1
ATOM 1774 N N . HIS A 1 222 ? 61.042 -39.392 -22.025 1.00 38.22 222 HIS A N 1
ATOM 1775 C CA . HIS A 1 222 ? 59.919 -40.040 -21.362 1.00 38.22 222 HIS A CA 1
ATOM 1776 C C . HIS A 1 222 ? 59.570 -39.569 -19.933 1.00 38.22 222 HIS A C 1
ATOM 1778 O O . HIS A 1 222 ? 60.418 -39.521 -19.045 1.00 38.22 222 HIS A O 1
ATOM 1784 N N . ARG A 1 223 ? 58.257 -39.512 -19.644 1.00 31.97 223 ARG A N 1
ATOM 1785 C CA . ARG A 1 223 ? 57.669 -40.127 -18.432 1.00 31.97 223 ARG A CA 1
ATOM 1786 C C . ARG A 1 223 ? 56.278 -40.696 -18.720 1.00 31.97 223 ARG A C 1
ATOM 1788 O O . ARG A 1 223 ? 55.261 -40.017 -18.634 1.00 31.97 223 ARG A O 1
ATOM 1795 N N . TYR A 1 224 ? 56.264 -41.986 -19.039 1.00 37.78 224 TYR A N 1
ATOM 1796 C CA . TYR A 1 224 ? 55.090 -42.851 -18.955 1.00 37.78 224 TYR A CA 1
ATOM 1797 C C . TYR A 1 224 ? 54.754 -43.096 -17.478 1.00 37.78 224 TYR A C 1
ATOM 1799 O O . TYR A 1 224 ? 55.635 -43.525 -16.731 1.00 37.78 224 TYR A O 1
ATOM 1807 N N . ARG A 1 225 ? 53.488 -42.925 -17.070 1.00 33.62 225 ARG A N 1
ATOM 1808 C CA . ARG A 1 225 ? 52.918 -43.787 -16.023 1.00 33.62 225 ARG A CA 1
ATOM 1809 C C . ARG A 1 225 ? 51.392 -43.915 -16.082 1.00 33.62 225 ARG A C 1
ATOM 1811 O O . ARG A 1 225 ? 50.652 -42.987 -15.786 1.00 33.62 225 ARG A O 1
ATOM 1818 N N . ASP A 1 226 ? 51.012 -45.138 -16.425 1.00 32.84 226 ASP A N 1
ATOM 1819 C CA . ASP A 1 226 ? 49.841 -45.910 -16.013 1.00 32.84 226 ASP A CA 1
ATOM 1820 C C . ASP A 1 226 ? 48.424 -45.574 -16.502 1.00 32.84 226 ASP A C 1
ATOM 1822 O O . ASP A 1 226 ? 47.676 -44.748 -15.982 1.00 32.84 226 ASP A O 1
ATOM 1826 N N . HIS A 1 227 ? 48.011 -46.435 -17.435 1.00 39.66 227 HIS A N 1
ATOM 1827 C CA . HIS A 1 227 ? 46.663 -46.950 -17.585 1.00 39.66 227 HIS A CA 1
ATOM 1828 C C . HIS A 1 227 ? 46.074 -47.455 -16.262 1.00 39.66 227 HIS A C 1
ATOM 1830 O O . HIS A 1 227 ? 46.570 -48.424 -15.691 1.00 39.66 227 HIS A O 1
ATOM 1836 N N . HIS A 1 228 ? 44.886 -46.965 -15.903 1.00 36.94 228 HIS A N 1
ATOM 1837 C CA . HIS A 1 228 ? 43.888 -47.821 -15.268 1.00 36.94 228 HIS A CA 1
ATOM 1838 C C . HIS A 1 228 ? 42.531 -47.697 -15.954 1.00 36.94 228 HIS A C 1
ATOM 1840 O O . HIS A 1 228 ? 41.781 -46.730 -15.831 1.00 36.94 228 HIS A O 1
ATOM 1846 N N . SER A 1 229 ? 42.238 -48.757 -16.697 1.00 39.84 229 SER A N 1
ATOM 1847 C CA . SER A 1 229 ? 40.937 -49.136 -17.203 1.00 39.84 229 SER A CA 1
ATOM 1848 C C . SER A 1 229 ? 39.916 -49.264 -16.072 1.00 39.84 229 SER A C 1
ATOM 1850 O O . SER A 1 229 ? 40.039 -50.138 -15.214 1.00 39.84 229 SER A O 1
ATOM 1852 N N . LYS A 1 230 ? 38.817 -48.514 -16.156 1.00 39.69 230 LYS A N 1
ATOM 1853 C CA . LYS A 1 230 ? 37.520 -49.015 -15.696 1.00 39.69 230 LYS A CA 1
ATOM 1854 C C . LYS A 1 230 ? 36.553 -49.036 -16.865 1.00 39.69 230 LYS A C 1
ATOM 1856 O O . LYS A 1 230 ? 35.929 -48.046 -17.231 1.00 39.69 230 LYS A O 1
ATOM 1861 N N . ARG A 1 231 ? 36.447 -50.236 -17.437 1.00 35.16 231 ARG A N 1
ATOM 1862 C CA . ARG A 1 231 ? 35.262 -50.708 -18.143 1.00 35.16 231 ARG A CA 1
ATOM 1863 C C . ARG A 1 231 ? 34.037 -50.433 -17.265 1.00 35.16 231 ARG A C 1
ATOM 1865 O O . ARG A 1 231 ? 33.829 -51.131 -16.282 1.00 35.16 231 ARG A O 1
ATOM 1872 N N . HIS A 1 232 ? 33.186 -49.510 -17.688 1.00 34.62 232 HIS A N 1
ATOM 1873 C CA . HIS A 1 232 ? 31.750 -49.715 -17.569 1.00 34.62 232 HIS A CA 1
ATOM 1874 C C . HIS A 1 232 ? 31.179 -49.793 -18.981 1.00 34.62 232 HIS A C 1
ATOM 1876 O O . HIS A 1 232 ? 30.941 -48.793 -19.650 1.00 34.62 232 HIS A O 1
ATOM 1882 N N . ARG A 1 233 ? 30.993 -51.038 -19.437 1.00 42.62 233 ARG A N 1
ATOM 1883 C CA . ARG A 1 233 ? 29.945 -51.372 -20.401 1.00 42.62 233 ARG A CA 1
ATOM 1884 C C . ARG A 1 233 ? 28.636 -50.839 -19.819 1.00 42.62 233 ARG A C 1
ATOM 1886 O O . ARG A 1 233 ? 28.285 -51.203 -18.701 1.00 42.62 233 ARG A O 1
ATOM 1893 N N . GLY A 1 234 ? 27.949 -49.982 -20.560 1.00 34.16 234 GLY A N 1
ATOM 1894 C CA . GLY A 1 234 ? 26.725 -49.347 -20.093 1.00 34.16 234 GLY A CA 1
ATOM 1895 C C . GLY A 1 234 ? 26.015 -48.602 -21.211 1.00 34.16 234 GLY A C 1
ATOM 1896 O O . GLY A 1 234 ? 25.987 -47.384 -21.213 1.00 34.16 234 GLY A O 1
ATOM 1897 N N . ASP A 1 235 ? 25.497 -49.378 -22.159 1.00 35.31 235 ASP A N 1
ATOM 1898 C CA . ASP A 1 235 ? 24.210 -49.157 -22.823 1.00 35.31 235 ASP A CA 1
ATOM 1899 C C . ASP A 1 235 ? 23.976 -47.815 -23.556 1.00 35.31 235 ASP A C 1
ATOM 1901 O O . ASP A 1 235 ? 23.702 -46.764 -22.977 1.00 35.31 235 ASP A O 1
ATOM 1905 N N . HIS A 1 236 ? 23.986 -47.887 -24.889 1.00 42.31 236 HIS A N 1
ATOM 1906 C CA . HIS A 1 236 ? 23.412 -46.883 -25.783 1.00 42.31 236 HIS A CA 1
ATOM 1907 C C . HIS A 1 236 ? 21.880 -46.811 -25.612 1.00 42.31 236 HIS A C 1
ATOM 1909 O O . HIS A 1 236 ? 21.125 -47.203 -26.504 1.00 42.31 236 HIS A O 1
ATOM 1915 N N . ARG A 1 237 ? 21.383 -46.245 -24.506 1.00 41.50 237 ARG A N 1
ATOM 1916 C CA . ARG A 1 237 ? 19.969 -45.848 -24.394 1.00 41.50 237 ARG A CA 1
ATOM 1917 C C . ARG A 1 237 ? 19.793 -44.370 -24.693 1.00 41.50 237 ARG A C 1
ATOM 1919 O O . ARG A 1 237 ? 19.893 -43.515 -23.824 1.00 41.50 237 ARG A O 1
ATOM 1926 N N . ARG A 1 238 ? 19.512 -44.119 -25.973 1.00 44.91 238 ARG A N 1
ATOM 1927 C CA . ARG A 1 238 ? 18.539 -43.143 -26.490 1.00 44.91 238 ARG A CA 1
ATOM 1928 C C . ARG A 1 238 ? 18.148 -42.058 -25.474 1.00 44.91 238 ARG A C 1
ATOM 1930 O O . ARG A 1 238 ? 17.195 -42.224 -24.719 1.00 44.91 238 ARG A O 1
ATOM 1937 N N . SER A 1 239 ? 18.872 -40.939 -25.488 1.00 48.03 239 SER A N 1
ATOM 1938 C CA . SER A 1 239 ? 18.500 -39.741 -24.733 1.00 48.03 239 SER A CA 1
ATOM 1939 C C . SER A 1 239 ? 17.037 -39.373 -25.026 1.00 48.03 239 SER A C 1
ATOM 1941 O O . SER A 1 239 ? 16.690 -39.237 -26.205 1.00 48.03 239 SER A O 1
ATOM 1943 N N . PRO A 1 240 ? 16.181 -39.203 -24.002 1.00 46.22 240 PRO A N 1
ATOM 1944 C CA . PRO A 1 240 ? 14.785 -38.837 -24.197 1.00 46.22 240 PRO A CA 1
ATOM 1945 C C . PRO A 1 240 ? 14.702 -37.524 -24.973 1.00 46.22 240 PRO A C 1
ATOM 1947 O O . PRO A 1 240 ? 15.452 -36.578 -24.701 1.00 46.22 240 PRO A O 1
ATOM 1950 N N . LEU A 1 241 ? 13.803 -37.452 -25.955 1.00 58.25 241 LEU A N 1
ATOM 1951 C CA . LEU A 1 241 ? 13.590 -36.235 -26.741 1.00 58.25 241 LEU A CA 1
ATOM 1952 C C . LEU A 1 241 ? 13.348 -35.043 -25.786 1.00 58.25 241 LEU A C 1
ATOM 1954 O O . LEU A 1 241 ? 12.808 -35.238 -24.696 1.00 58.25 241 LEU A O 1
ATOM 1958 N N . PRO A 1 242 ? 13.638 -33.782 -26.167 1.00 57.59 242 PRO A N 1
ATOM 1959 C CA . PRO A 1 242 ? 13.484 -32.606 -25.289 1.00 57.59 242 PRO A CA 1
ATOM 1960 C C . PRO A 1 242 ? 12.086 -32.438 -24.661 1.00 57.59 242 PRO A C 1
ATOM 1962 O O . PRO A 1 242 ? 11.891 -31.646 -23.740 1.00 57.59 242 PRO A O 1
ATOM 1965 N N . ARG A 1 243 ? 11.094 -33.159 -25.190 1.00 55.66 243 ARG A N 1
ATOM 1966 C CA . ARG A 1 243 ? 9.714 -33.222 -24.714 1.00 55.66 243 ARG A CA 1
ATOM 1967 C C . ARG A 1 243 ? 9.534 -34.168 -23.519 1.00 55.66 243 ARG A C 1
ATOM 1969 O O . ARG A 1 243 ? 8.711 -33.872 -22.662 1.00 55.66 243 ARG A O 1
ATOM 1976 N N . GLU A 1 244 ? 10.309 -35.246 -23.445 1.00 55.00 244 GLU A N 1
ATOM 1977 C CA . GLU A 1 244 ? 10.291 -36.237 -22.361 1.00 55.00 244 GLU A CA 1
ATOM 1978 C C . GLU A 1 244 ? 11.095 -35.763 -21.152 1.00 55.00 244 GLU A C 1
ATOM 1980 O O . GLU A 1 244 ? 10.594 -35.832 -20.035 1.00 55.00 244 GLU A O 1
ATOM 1985 N N . ALA A 1 245 ? 12.266 -35.152 -21.367 1.00 67.12 245 ALA A N 1
ATOM 1986 C CA . ALA A 1 245 ? 13.040 -34.527 -20.287 1.00 67.12 245 ALA A CA 1
ATOM 1987 C C . ALA A 1 245 ? 12.232 -33.442 -19.556 1.00 67.12 245 ALA A C 1
ATOM 1989 O O . ALA A 1 245 ? 12.280 -33.321 -18.338 1.00 67.12 245 ALA A O 1
ATOM 1990 N N . LYS A 1 246 ? 11.418 -32.690 -20.302 1.00 66.19 246 LYS A N 1
ATOM 1991 C CA . LYS A 1 246 ? 10.539 -31.665 -19.739 1.00 66.19 246 LYS A CA 1
ATOM 1992 C C . LYS A 1 246 ? 9.322 -32.247 -19.016 1.00 66.19 246 LYS A C 1
ATOM 1994 O O . LYS A 1 246 ? 8.825 -31.632 -18.082 1.00 66.19 246 LYS A O 1
ATOM 1999 N N . ARG A 1 247 ? 8.848 -33.417 -19.452 1.00 68.62 247 ARG A N 1
ATOM 2000 C CA . ARG A 1 247 ? 7.789 -34.175 -18.777 1.00 68.62 247 ARG A CA 1
ATOM 2001 C C . ARG A 1 247 ? 8.285 -34.710 -17.435 1.00 68.62 247 ARG A C 1
ATOM 2003 O O . ARG A 1 247 ? 7.601 -34.525 -16.442 1.00 68.62 247 ARG A O 1
ATOM 2010 N N . LEU A 1 248 ? 9.502 -35.253 -17.408 1.00 71.06 248 LEU A N 1
ATOM 2011 C CA . LEU A 1 248 ? 10.179 -35.694 -16.187 1.00 71.06 248 LEU A CA 1
ATOM 2012 C C . LEU A 1 248 ? 10.460 -34.523 -15.235 1.00 71.06 248 LEU A C 1
ATOM 2014 O O . LEU A 1 248 ? 10.234 -34.645 -14.039 1.00 71.06 248 LEU A O 1
ATOM 2018 N N . GLU A 1 249 ? 10.874 -33.363 -15.754 1.00 67.06 249 GLU A N 1
ATOM 2019 C CA . GLU A 1 249 ? 11.080 -32.148 -14.949 1.00 67.06 249 GLU A CA 1
ATOM 2020 C C . GLU A 1 249 ? 9.750 -31.583 -14.401 1.00 67.06 249 GLU A C 1
ATOM 2022 O O . GLU A 1 249 ? 9.694 -31.107 -13.265 1.00 67.06 249 GLU A O 1
ATOM 2027 N N . GLU A 1 250 ? 8.652 -31.666 -15.167 1.00 66.31 250 GLU A N 1
ATOM 2028 C CA . GLU A 1 250 ? 7.298 -31.337 -14.692 1.00 66.31 250 GLU A CA 1
ATOM 2029 C C . GLU A 1 250 ? 6.785 -32.345 -13.651 1.00 66.31 250 GLU A C 1
ATOM 2031 O O . GLU A 1 250 ? 6.184 -31.920 -12.665 1.00 66.31 250 GLU A O 1
ATOM 2036 N N . GLU A 1 251 ? 7.053 -33.642 -13.810 1.00 66.88 251 GLU A N 1
ATOM 2037 C CA . GLU A 1 251 ? 6.735 -34.689 -12.826 1.00 66.88 251 GLU A CA 1
ATOM 2038 C C . GLU A 1 251 ? 7.555 -34.531 -11.538 1.00 66.88 251 GLU A C 1
ATOM 2040 O O . GLU A 1 251 ? 7.022 -34.656 -10.432 1.00 66.88 251 GLU A O 1
ATOM 2045 N N . GLU A 1 252 ? 8.832 -34.168 -11.649 1.00 67.62 252 GLU A N 1
ATOM 2046 C CA . GLU A 1 252 ? 9.693 -33.872 -10.504 1.00 67.62 252 GLU A CA 1
ATOM 2047 C C . GLU A 1 252 ? 9.240 -32.590 -9.786 1.00 67.62 252 GLU A C 1
ATOM 2049 O O . GLU A 1 252 ? 9.189 -32.540 -8.553 1.00 67.62 252 GLU A O 1
ATOM 2054 N N . CYS A 1 253 ? 8.820 -31.568 -10.540 1.00 62.25 253 CYS A N 1
ATOM 2055 C CA . CYS A 1 253 ? 8.195 -30.371 -9.981 1.00 62.25 253 CYS A CA 1
ATOM 2056 C C . CYS A 1 253 ? 6.853 -30.688 -9.306 1.00 62.25 253 CYS A C 1
ATOM 2058 O O . CYS A 1 253 ? 6.550 -30.099 -8.270 1.00 62.25 253 CYS A O 1
ATOM 2060 N N . GLN A 1 254 ? 6.055 -31.616 -9.840 1.00 56.47 254 GLN A N 1
ATOM 2061 C CA . GLN A 1 254 ? 4.811 -32.063 -9.207 1.00 56.47 254 GLN A CA 1
ATOM 2062 C C . GLN A 1 254 ? 5.066 -32.861 -7.919 1.00 56.47 254 GLN A C 1
ATOM 2064 O O . GLN A 1 254 ? 4.359 -32.624 -6.936 1.00 56.47 254 GLN A O 1
ATOM 2069 N N . ARG A 1 255 ? 6.116 -33.703 -7.867 1.00 60.03 255 ARG A N 1
ATOM 2070 C CA . ARG A 1 255 ? 6.586 -34.343 -6.619 1.00 60.03 255 ARG A CA 1
ATOM 2071 C C . ARG A 1 255 ? 7.013 -33.306 -5.578 1.00 60.03 255 ARG A C 1
ATOM 2073 O O . ARG A 1 255 ? 6.604 -33.410 -4.427 1.00 60.03 255 ARG A O 1
ATOM 2080 N N . LYS A 1 256 ? 7.781 -32.286 -5.978 1.00 61.50 256 LYS A N 1
ATOM 2081 C CA . LYS A 1 256 ? 8.256 -31.210 -5.082 1.00 61.50 256 LYS A CA 1
ATOM 2082 C C . LYS A 1 256 ? 7.143 -30.262 -4.617 1.00 61.50 256 LYS A C 1
ATOM 2084 O O . LYS A 1 256 ? 7.241 -29.695 -3.537 1.00 61.50 256 LYS A O 1
ATOM 2089 N N . LEU A 1 257 ? 6.082 -30.091 -5.409 1.00 53.44 257 LEU A N 1
ATOM 2090 C CA . LEU A 1 257 ? 4.943 -29.219 -5.093 1.00 53.44 257 LEU A CA 1
ATOM 2091 C C . LEU A 1 257 ? 3.834 -29.907 -4.280 1.00 53.44 257 LEU A C 1
ATOM 2093 O O . LEU A 1 257 ? 2.786 -29.292 -4.082 1.00 53.44 257 LEU A O 1
ATOM 2097 N N . GLY A 1 258 ? 4.018 -31.158 -3.840 1.00 50.03 258 GLY A N 1
ATOM 2098 C CA . GLY A 1 258 ? 3.054 -31.864 -2.983 1.00 50.03 258 GLY A CA 1
ATOM 2099 C C . GLY A 1 258 ? 1.673 -32.068 -3.617 1.00 50.03 258 GLY A C 1
ATOM 2100 O O . GLY A 1 258 ? 0.718 -32.425 -2.935 1.00 50.03 258 GLY A O 1
ATOM 2101 N N . LYS A 1 259 ? 1.542 -31.859 -4.932 1.00 47.19 259 LYS A N 1
ATOM 2102 C CA . LYS A 1 259 ? 0.301 -32.070 -5.688 1.00 47.19 259 LYS A CA 1
ATOM 2103 C C . LYS A 1 259 ? 0.307 -33.476 -6.263 1.00 47.19 259 LYS A C 1
ATOM 2105 O O . LYS A 1 259 ? 0.204 -33.674 -7.468 1.00 47.19 259 LYS A O 1
ATOM 2110 N N . SER A 1 260 ? 0.466 -34.449 -5.373 1.00 39.84 260 SER A N 1
ATOM 2111 C CA . SER A 1 260 ? 0.136 -35.829 -5.686 1.00 39.84 260 SER A CA 1
ATOM 2112 C C . SER A 1 260 ? -1.376 -35.898 -5.857 1.00 39.84 260 SER A C 1
ATOM 2114 O O . SER A 1 260 ? -2.144 -35.653 -4.924 1.00 39.84 260 SER A O 1
ATOM 2116 N N . SER A 1 261 ? -1.809 -36.186 -7.079 1.00 48.00 261 SER A N 1
ATOM 2117 C CA . SER A 1 261 ? -3.143 -36.699 -7.334 1.00 48.00 261 SER A CA 1
ATOM 2118 C C . SER A 1 261 ? -3.366 -37.912 -6.433 1.00 48.00 261 SER A C 1
ATOM 2120 O O . SER A 1 261 ? -2.804 -38.976 -6.675 1.00 48.00 261 SER A O 1
ATOM 2122 N N . ARG A 1 262 ? -4.195 -37.733 -5.401 1.00 51.12 262 ARG A N 1
ATOM 2123 C CA . ARG A 1 262 ? -4.810 -38.817 -4.631 1.00 51.12 262 ARG A CA 1
ATOM 2124 C C . ARG A 1 262 ? -3.780 -39.788 -4.041 1.00 51.12 262 ARG A C 1
ATOM 2126 O O . ARG A 1 262 ? -3.761 -40.974 -4.363 1.00 51.12 262 ARG A O 1
ATOM 2133 N N . ALA A 1 263 ? -2.968 -39.288 -3.108 1.00 44.03 263 ALA A N 1
ATOM 2134 C CA . ALA A 1 263 ? -2.398 -40.160 -2.092 1.00 44.03 263 ALA A CA 1
ATOM 2135 C C . ALA A 1 263 ? -3.570 -40.879 -1.409 1.00 44.03 263 ALA A C 1
ATOM 2137 O O . ALA A 1 263 ? -4.444 -40.243 -0.823 1.00 44.03 263 ALA A O 1
ATOM 2138 N N . LYS A 1 264 ? -3.628 -42.200 -1.565 1.00 50.19 264 LYS A N 1
ATOM 2139 C CA . LYS A 1 264 ? -4.486 -43.079 -0.774 1.00 50.19 264 LYS A CA 1
ATOM 2140 C C . LYS A 1 264 ? -4.173 -42.735 0.682 1.00 50.19 264 LYS A C 1
ATOM 2142 O O . LYS A 1 264 ? -3.042 -42.952 1.111 1.00 50.19 264 LYS A O 1
ATOM 2147 N N . SER A 1 265 ? -5.100 -42.074 1.372 1.00 46.56 265 SER A N 1
ATOM 2148 C CA . SER A 1 265 ? -4.914 -41.642 2.752 1.00 46.56 265 SER A CA 1
ATOM 2149 C C . SER A 1 265 ? -4.710 -42.891 3.590 1.00 46.56 265 SER A C 1
ATOM 2151 O O . SER A 1 265 ? -5.658 -43.600 3.914 1.00 46.56 265 SER A O 1
ATOM 2153 N N . ARG A 1 266 ? -3.451 -43.204 3.885 1.00 65.19 266 ARG A N 1
ATOM 2154 C CA . ARG A 1 266 ? -3.145 -44.060 5.015 1.00 65.19 266 ARG A CA 1
ATOM 2155 C C . ARG A 1 266 ? -3.512 -43.204 6.217 1.00 65.19 266 ARG A C 1
ATOM 2157 O O . ARG A 1 266 ? -2.894 -42.163 6.433 1.00 65.19 266 ARG A O 1
ATOM 2164 N N . GLU A 1 267 ? -4.608 -43.550 6.876 1.00 70.69 267 GLU A N 1
ATOM 2165 C CA . GLU A 1 267 ? -5.001 -42.889 8.111 1.00 70.69 267 GLU A CA 1
ATOM 2166 C C . GLU A 1 267 ? -3.873 -43.135 9.111 1.00 70.69 267 GLU A C 1
ATOM 2168 O O . GLU A 1 267 ? -3.601 -44.271 9.488 1.00 70.69 267 GLU A O 1
ATOM 2173 N N . LEU A 1 268 ? -3.135 -42.070 9.427 1.00 70.31 268 LEU A N 1
ATOM 2174 C CA . LEU A 1 268 ? -2.123 -42.098 10.474 1.00 70.31 268 LEU A CA 1
ATOM 2175 C C . LEU A 1 268 ? -2.831 -42.420 11.785 1.00 70.31 268 LEU A C 1
ATOM 2177 O O . LEU A 1 268 ? -3.907 -41.875 12.065 1.00 70.31 268 LEU A O 1
ATOM 2181 N N . THR A 1 269 ? -2.225 -43.293 12.576 1.00 84.19 269 THR A N 1
ATOM 2182 C CA . THR A 1 269 ? -2.711 -43.572 13.927 1.00 84.19 269 THR A CA 1
ATOM 2183 C C . THR A 1 269 ? -2.631 -42.297 14.769 1.00 84.19 269 THR A C 1
ATOM 2185 O O . THR A 1 269 ? -1.845 -41.386 14.487 1.00 84.19 269 THR A O 1
ATOM 2188 N N . ASP A 1 270 ? -3.464 -42.179 15.800 1.00 82.25 270 ASP A N 1
ATOM 2189 C CA . ASP A 1 270 ? -3.530 -40.939 16.583 1.00 82.25 270 ASP A CA 1
ATOM 2190 C C . ASP A 1 270 ? -2.224 -40.638 17.336 1.00 82.25 270 ASP A C 1
ATOM 2192 O O . ASP A 1 270 ? -1.907 -39.476 17.589 1.00 82.25 270 ASP A O 1
ATOM 2196 N N . GLU A 1 271 ? -1.413 -41.659 17.614 1.00 87.38 271 GLU A N 1
ATOM 2197 C CA . GLU A 1 271 ? -0.067 -41.505 18.171 1.00 87.38 271 GLU A CA 1
ATOM 2198 C C . GLU A 1 271 ? 0.922 -40.906 17.161 1.00 87.38 271 GLU A C 1
ATOM 2200 O O . GLU A 1 271 ? 1.700 -40.014 17.503 1.00 87.38 271 GLU A O 1
ATOM 2205 N N . GLU A 1 272 ? 0.864 -41.329 15.897 1.00 84.88 272 GLU A N 1
ATOM 2206 C CA . GLU A 1 272 ? 1.704 -40.774 14.830 1.00 84.88 272 GLU A CA 1
ATOM 2207 C C . GLU A 1 272 ? 1.342 -39.313 14.535 1.00 84.88 272 GLU A C 1
ATOM 2209 O O . GLU A 1 272 ? 2.230 -38.488 14.306 1.00 84.88 272 GLU A O 1
ATOM 2214 N N . LYS A 1 273 ? 0.051 -38.961 14.607 1.00 85.44 273 LYS A N 1
ATOM 2215 C CA . LYS A 1 273 ? -0.403 -37.568 14.471 1.00 85.44 273 LYS A CA 1
ATOM 2216 C C . LYS A 1 273 ? 0.126 -36.684 15.597 1.00 85.44 273 LYS A C 1
ATOM 2218 O O . LYS A 1 273 ? 0.549 -35.563 15.321 1.00 85.44 273 LYS A O 1
ATOM 2223 N N . LYS A 1 274 ? 0.126 -37.177 16.841 1.00 89.19 274 LYS A N 1
ATOM 2224 C CA . LYS A 1 274 ? 0.670 -36.444 17.997 1.00 89.19 274 LYS A CA 1
ATOM 2225 C C . LYS A 1 274 ? 2.165 -36.188 17.840 1.00 89.19 274 LYS A C 1
ATOM 2227 O O . LYS A 1 274 ? 2.581 -35.038 17.913 1.00 89.19 274 LYS A O 1
ATOM 2232 N N . ARG A 1 275 ? 2.945 -37.217 17.492 1.00 90.19 275 ARG A N 1
ATOM 2233 C CA . ARG A 1 275 ? 4.391 -37.070 17.244 1.00 90.19 275 ARG A CA 1
ATOM 2234 C C . ARG A 1 275 ? 4.690 -36.097 16.106 1.00 90.19 275 ARG A C 1
ATOM 2236 O O . ARG A 1 275 ? 5.622 -35.305 16.197 1.00 90.19 275 ARG A O 1
ATOM 2243 N N . MET A 1 276 ? 3.894 -36.126 15.038 1.00 85.81 276 MET A N 1
ATOM 2244 C CA . MET A 1 276 ? 4.064 -35.190 13.927 1.00 85.81 276 MET A CA 1
ATOM 2245 C C . MET A 1 276 ? 3.689 -33.756 14.317 1.00 85.81 276 MET A C 1
ATOM 2247 O O . MET A 1 276 ? 4.378 -32.820 13.920 1.00 85.81 276 MET A O 1
ATOM 2251 N N . ALA A 1 277 ? 2.640 -33.571 15.122 1.00 86.38 277 ALA A N 1
ATOM 2252 C CA . ALA A 1 277 ? 2.277 -32.263 15.658 1.00 86.38 277 ALA A CA 1
ATOM 2253 C C . ALA A 1 277 ? 3.374 -31.706 16.581 1.00 86.38 277 ALA A C 1
ATOM 2255 O O . ALA A 1 277 ? 3.743 -30.544 16.443 1.00 86.38 277 ALA A O 1
ATOM 2256 N N . GLU A 1 278 ? 3.949 -32.536 17.452 1.00 91.31 278 GLU A N 1
ATOM 2257 C CA . GLU A 1 278 ? 5.076 -32.168 18.320 1.00 91.31 278 GLU A CA 1
ATOM 2258 C C . GLU A 1 278 ? 6.308 -31.752 17.504 1.00 91.31 278 GLU A C 1
ATOM 2260 O O . GLU A 1 278 ? 6.902 -30.709 17.771 1.00 91.31 278 GLU A O 1
ATOM 2265 N N . GLN A 1 279 ? 6.643 -32.494 16.444 1.00 92.25 279 GLN A N 1
ATOM 2266 C CA . GLN A 1 279 ? 7.729 -32.120 15.530 1.00 92.25 279 GLN A CA 1
ATOM 2267 C C . GLN A 1 279 ? 7.462 -30.794 14.808 1.00 92.25 279 GLN A C 1
ATOM 2269 O O . GLN A 1 279 ? 8.378 -29.992 14.644 1.00 92.25 279 GLN A O 1
ATOM 2274 N N . MET A 1 280 ? 6.216 -30.537 14.395 1.00 90.12 280 MET A N 1
ATOM 2275 C CA . MET A 1 280 ? 5.845 -29.259 13.778 1.00 90.12 280 MET A CA 1
ATOM 2276 C C . MET A 1 280 ? 5.951 -28.088 14.762 1.00 90.12 280 MET A C 1
ATOM 2278 O O . MET A 1 280 ? 6.320 -26.989 14.350 1.00 90.12 280 MET A O 1
ATOM 2282 N N . VAL A 1 281 ? 5.645 -28.309 16.043 1.00 92.06 281 VAL A N 1
ATOM 2283 C CA . VAL A 1 281 ? 5.804 -27.296 17.098 1.00 92.06 281 VAL A CA 1
ATOM 2284 C C . VAL A 1 281 ? 7.283 -27.002 17.348 1.00 92.06 281 VAL A C 1
ATOM 2286 O O . VAL A 1 281 ? 7.661 -25.834 17.430 1.00 92.06 281 VAL A O 1
ATOM 2289 N N . GLU A 1 282 ? 8.130 -28.029 17.402 1.00 91.19 282 GLU A N 1
ATOM 2290 C CA . GLU A 1 282 ? 9.570 -27.852 17.617 1.00 91.19 282 GLU A CA 1
ATOM 2291 C C . GLU A 1 282 ? 10.244 -27.136 16.432 1.00 91.19 282 GLU A C 1
ATOM 2293 O O . GLU A 1 282 ? 11.020 -26.201 16.626 1.00 91.19 282 GLU A O 1
ATOM 2298 N N . ASP A 1 283 ? 9.884 -27.486 15.192 1.00 92.00 283 ASP A N 1
ATOM 2299 C CA . ASP A 1 283 ? 10.376 -26.801 13.986 1.00 92.00 283 ASP A CA 1
ATOM 2300 C C . ASP A 1 283 ? 9.901 -25.335 13.926 1.00 92.00 283 ASP A C 1
ATOM 2302 O O . ASP A 1 283 ? 10.663 -24.423 13.583 1.00 92.00 283 ASP A O 1
ATOM 2306 N N . ALA A 1 284 ? 8.654 -25.072 14.336 1.00 87.00 284 ALA A N 1
ATOM 2307 C CA . ALA A 1 284 ? 8.141 -23.710 14.459 1.00 87.00 284 ALA A CA 1
ATOM 2308 C C . ALA A 1 284 ? 8.939 -22.899 15.492 1.00 87.00 284 ALA A C 1
ATOM 2310 O O . ALA A 1 284 ? 9.328 -21.764 15.205 1.00 87.00 284 ALA A O 1
ATOM 2311 N N . ARG A 1 285 ? 9.259 -23.497 16.644 1.00 92.19 285 ARG A N 1
ATOM 2312 C CA . ARG A 1 285 ? 10.058 -22.864 17.700 1.00 92.19 285 ARG A CA 1
ATOM 2313 C C . ARG A 1 285 ? 11.475 -22.535 17.228 1.00 92.19 285 ARG A C 1
ATOM 2315 O O . ARG A 1 285 ? 11.925 -21.400 17.384 1.00 92.19 285 ARG A O 1
ATOM 2322 N N . GLN A 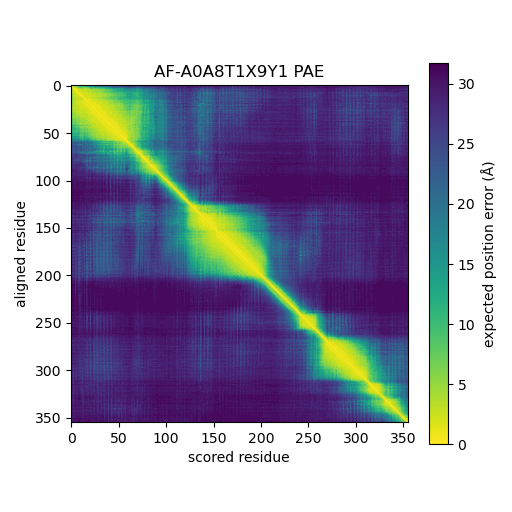1 286 ? 12.150 -23.475 16.566 1.00 90.25 286 GLN A N 1
ATOM 2323 C CA . GLN A 1 286 ? 13.484 -23.249 15.993 1.00 90.25 286 GLN A CA 1
ATOM 2324 C C . GLN A 1 286 ? 13.481 -22.118 14.956 1.00 90.25 286 GLN A C 1
ATOM 2326 O O . GLN A 1 286 ? 14.410 -21.304 14.886 1.00 90.25 286 GLN A O 1
ATOM 2331 N N . ARG A 1 287 ? 12.411 -22.025 14.162 1.00 89.06 287 ARG A N 1
ATOM 2332 C CA . ARG A 1 287 ? 12.238 -20.949 13.186 1.00 89.06 287 ARG A CA 1
ATOM 2333 C C . ARG A 1 287 ? 12.013 -19.592 13.849 1.00 89.06 287 ARG A C 1
ATOM 2335 O O . ARG A 1 287 ? 12.581 -18.603 13.379 1.00 89.06 287 ARG A O 1
ATOM 2342 N N . GLU A 1 288 ? 11.210 -19.524 14.905 1.00 86.19 288 GLU A N 1
ATOM 2343 C CA . GLU A 1 288 ? 11.005 -18.294 15.678 1.00 86.19 288 GLU A CA 1
ATOM 2344 C C . GLU A 1 288 ? 12.304 -17.821 16.337 1.00 86.19 288 GLU A C 1
ATOM 2346 O O . GLU A 1 288 ? 12.658 -16.647 16.210 1.00 86.19 288 GLU A O 1
ATOM 2351 N N . GLU A 1 289 ? 13.083 -18.731 16.925 1.00 91.50 289 GLU A N 1
ATOM 2352 C CA . GLU A 1 289 ? 14.401 -18.412 17.484 1.00 91.50 289 GLU A CA 1
ATOM 2353 C C . GLU A 1 289 ? 15.378 -17.895 16.420 1.00 91.50 289 GLU A C 1
ATOM 2355 O O . GLU A 1 289 ? 16.113 -16.933 16.657 1.00 91.50 289 GLU A O 1
ATOM 2360 N N . TYR A 1 290 ? 15.379 -18.489 15.224 1.00 89.12 290 TYR A N 1
ATOM 2361 C CA . TYR A 1 290 ? 16.188 -18.001 14.106 1.00 89.12 290 TYR A CA 1
ATOM 2362 C C . TYR A 1 290 ? 15.778 -16.584 13.673 1.00 89.12 290 TYR A C 1
ATOM 2364 O O . TYR A 1 290 ? 16.636 -15.732 13.419 1.00 89.12 290 TYR A O 1
ATOM 2372 N N . ILE A 1 291 ? 14.472 -16.307 13.608 1.00 85.81 291 ILE A N 1
ATOM 2373 C CA . ILE A 1 291 ? 13.949 -14.975 13.278 1.00 85.81 291 ILE A CA 1
ATOM 2374 C C . ILE A 1 291 ? 14.346 -13.964 14.360 1.00 85.81 291 ILE A C 1
ATOM 2376 O O . ILE A 1 291 ? 14.809 -12.873 14.018 1.00 85.81 291 ILE A O 1
ATOM 2380 N N . ALA A 1 292 ? 14.233 -14.333 15.637 1.00 91.50 292 ALA A N 1
ATOM 2381 C CA . ALA A 1 292 ? 14.627 -13.492 16.761 1.00 91.50 292 ALA A CA 1
ATOM 2382 C C . ALA A 1 292 ? 16.129 -13.165 16.724 1.00 91.50 292 ALA A C 1
ATOM 2384 O O . ALA A 1 292 ? 16.489 -11.990 16.753 1.00 91.50 292 ALA A O 1
ATOM 2385 N N . LYS A 1 293 ? 17.001 -14.167 16.535 1.00 90.19 293 LYS A N 1
ATOM 2386 C CA . LYS A 1 293 ? 18.459 -13.966 16.394 1.00 90.19 293 LYS A CA 1
ATOM 2387 C C . LYS A 1 293 ? 18.808 -13.057 15.215 1.00 90.19 293 LYS A C 1
ATOM 2389 O O . LYS A 1 293 ? 19.709 -12.229 15.292 1.00 90.19 293 LYS A O 1
ATOM 2394 N N . ARG A 1 294 ? 18.086 -13.170 14.099 1.00 86.94 294 ARG A N 1
ATOM 2395 C CA . ARG A 1 294 ? 18.286 -12.276 12.951 1.00 86.94 294 ARG A CA 1
ATOM 2396 C C . ARG A 1 294 ? 17.830 -10.844 13.246 1.00 86.94 294 ARG A C 1
ATOM 2398 O O . ARG A 1 294 ? 18.447 -9.899 12.757 1.00 86.94 294 ARG A O 1
ATOM 2405 N N . ALA A 1 295 ? 16.756 -10.679 14.014 1.00 85.50 295 ALA A N 1
ATOM 2406 C CA . ALA A 1 295 ? 16.268 -9.371 14.431 1.00 85.50 295 ALA A CA 1
ATOM 2407 C C . ALA A 1 295 ? 17.238 -8.686 15.408 1.00 85.50 295 ALA A C 1
ATOM 2409 O O . ALA A 1 295 ? 17.503 -7.496 15.239 1.00 85.50 295 ALA A O 1
ATOM 2410 N N . THR A 1 296 ? 17.817 -9.424 16.362 1.00 88.19 296 THR A N 1
ATOM 2411 C CA . THR A 1 296 ? 18.824 -8.882 17.291 1.00 88.19 296 THR A CA 1
ATOM 2412 C C . THR A 1 296 ? 20.090 -8.455 16.557 1.00 88.19 296 THR A C 1
ATOM 2414 O O . THR A 1 296 ? 20.528 -7.327 16.743 1.00 88.19 296 THR A O 1
ATOM 2417 N N . LEU A 1 297 ? 20.604 -9.275 15.632 1.00 86.38 297 LEU A N 1
ATOM 2418 C CA . LEU A 1 297 ? 21.764 -8.910 14.805 1.00 86.38 297 LEU A CA 1
ATOM 2419 C C . LEU A 1 297 ? 21.525 -7.629 13.994 1.00 86.38 297 LEU A C 1
ATOM 2421 O O . LEU A 1 297 ? 22.400 -6.773 13.907 1.00 86.38 297 LEU A O 1
ATOM 2425 N N . LYS A 1 298 ? 20.323 -7.468 13.426 1.00 87.25 298 LYS A N 1
ATOM 2426 C CA . LYS A 1 298 ? 19.954 -6.247 12.698 1.00 87.25 298 LYS A CA 1
ATOM 2427 C C . LYS A 1 298 ? 19.874 -5.029 13.624 1.00 87.25 298 LYS A C 1
ATOM 2429 O O . LYS A 1 298 ? 20.229 -3.932 13.206 1.00 87.25 298 LYS A O 1
ATOM 2434 N N . LYS A 1 299 ? 19.396 -5.206 14.859 1.00 86.75 299 LYS A N 1
ATOM 2435 C CA . LYS A 1 299 ? 19.366 -4.139 15.866 1.00 86.75 299 LYS A CA 1
ATOM 2436 C C . LYS A 1 299 ? 20.785 -3.721 16.258 1.00 86.75 299 LYS A C 1
ATOM 2438 O O . LYS A 1 299 ? 21.086 -2.540 16.216 1.00 86.75 299 LYS A O 1
ATOM 2443 N N . GLU A 1 300 ? 21.671 -4.678 16.521 1.00 88.06 300 GLU A N 1
ATOM 2444 C CA . GLU A 1 300 ? 23.082 -4.402 16.821 1.00 88.06 300 GLU A CA 1
ATOM 2445 C C . GLU A 1 300 ? 23.807 -3.694 15.664 1.00 88.06 300 GLU A C 1
ATOM 2447 O O . GLU A 1 300 ? 24.659 -2.839 15.897 1.00 88.06 300 GLU A O 1
ATOM 2452 N N . GLU A 1 301 ? 23.481 -4.031 14.413 1.00 88.12 301 GLU A N 1
ATOM 2453 C CA . GLU A 1 301 ? 24.009 -3.344 13.227 1.00 88.12 301 GLU A CA 1
ATOM 2454 C C . GLU A 1 301 ? 23.537 -1.883 13.153 1.00 88.12 301 GLU A C 1
ATOM 2456 O O . GLU A 1 301 ? 24.332 -0.992 12.847 1.00 88.12 301 GLU A O 1
ATOM 2461 N N . LEU A 1 302 ? 22.264 -1.625 13.470 1.00 74.25 302 LEU A N 1
ATOM 2462 C CA . LEU A 1 302 ? 21.723 -0.267 13.553 1.00 74.25 302 LEU A CA 1
ATOM 2463 C C . LEU A 1 302 ? 22.369 0.525 14.694 1.00 74.25 302 LEU A C 1
ATOM 2465 O O . LEU A 1 302 ? 22.841 1.629 14.445 1.00 74.25 302 LEU A O 1
ATOM 2469 N N . ASP A 1 303 ? 22.486 -0.059 15.887 1.00 83.31 303 ASP A N 1
ATOM 2470 C CA . ASP A 1 303 ? 23.114 0.585 17.047 1.00 83.31 303 ASP A CA 1
ATOM 2471 C C . ASP A 1 303 ? 24.586 0.943 16.763 1.00 83.31 303 ASP A C 1
ATOM 2473 O O . ASP A 1 303 ? 25.070 1.997 17.173 1.00 83.31 303 ASP A O 1
ATOM 2477 N N . LYS A 1 304 ? 25.323 0.093 16.032 1.00 88.25 304 LYS A N 1
ATOM 2478 C CA . LYS A 1 304 ? 26.696 0.398 15.585 1.00 88.25 304 LYS A CA 1
ATOM 2479 C C . LYS A 1 304 ? 26.731 1.573 14.614 1.00 88.25 304 LYS A C 1
ATOM 2481 O O . LYS A 1 304 ? 27.559 2.462 14.772 1.00 88.25 304 LYS A O 1
ATOM 2486 N N . ARG A 1 305 ? 25.818 1.600 13.642 1.00 80.06 305 ARG A N 1
ATOM 2487 C CA . ARG A 1 305 ? 25.720 2.693 12.669 1.00 80.06 305 ARG A CA 1
ATOM 2488 C C . ARG A 1 305 ? 25.343 4.015 13.338 1.00 80.06 305 ARG A C 1
ATOM 2490 O O . ARG A 1 305 ? 25.854 5.058 12.946 1.00 80.06 305 ARG A O 1
ATOM 2497 N N . GLU A 1 306 ? 24.464 3.978 14.334 1.00 77.00 306 GLU A N 1
ATOM 2498 C CA . GLU A 1 306 ? 24.126 5.150 15.142 1.00 77.00 306 GLU A CA 1
ATOM 2499 C C . GLU A 1 306 ? 25.345 5.650 15.919 1.00 77.00 306 GLU A C 1
ATOM 2501 O O . GLU A 1 306 ? 25.653 6.835 15.827 1.00 77.00 306 GLU A O 1
ATOM 2506 N N . LYS A 1 307 ? 26.097 4.752 16.572 1.00 79.69 307 LYS A N 1
ATOM 2507 C CA . LYS A 1 307 ? 27.355 5.099 17.258 1.00 79.69 307 LYS A CA 1
ATOM 2508 C C . LYS A 1 307 ? 28.388 5.723 16.320 1.00 79.69 307 LYS A C 1
ATOM 2510 O O . LYS A 1 307 ? 28.954 6.762 16.634 1.00 79.69 307 LYS A O 1
ATOM 2515 N N . GLU A 1 308 ? 28.582 5.154 15.133 1.00 82.69 308 GLU A N 1
ATOM 2516 C CA . GLU A 1 308 ? 29.474 5.730 14.120 1.00 82.69 308 GLU A CA 1
ATOM 2517 C C . GLU A 1 308 ? 29.023 7.137 13.699 1.00 82.69 308 GLU A C 1
ATOM 2519 O O . GLU A 1 308 ? 29.848 8.031 13.527 1.00 82.69 308 GLU A O 1
ATOM 2524 N N . VAL A 1 309 ? 27.719 7.375 13.538 1.00 75.00 309 VAL A N 1
ATOM 2525 C CA . VAL A 1 309 ? 27.194 8.706 13.191 1.00 75.00 309 VAL A CA 1
ATOM 2526 C C . VAL A 1 309 ? 27.380 9.700 14.340 1.00 75.00 309 VAL A C 1
ATOM 2528 O O . VAL A 1 309 ? 27.723 10.855 14.079 1.00 75.00 309 VAL A O 1
ATOM 2531 N N . THR A 1 310 ? 27.188 9.273 15.591 1.00 67.19 310 THR A N 1
ATOM 2532 C CA . THR A 1 310 ? 27.388 10.135 16.764 1.00 67.19 310 THR A CA 1
ATOM 2533 C C . THR A 1 310 ? 28.861 10.458 17.001 1.00 67.19 310 THR A C 1
ATOM 2535 O O . THR A 1 310 ? 29.180 11.608 17.295 1.00 67.19 310 THR A O 1
ATOM 2538 N N . ASP A 1 311 ? 29.762 9.493 16.802 1.00 73.19 311 ASP A N 1
ATOM 2539 C CA . ASP A 1 311 ? 31.206 9.675 16.996 1.00 73.19 311 ASP A CA 1
ATOM 2540 C C . ASP A 1 311 ? 31.824 10.567 15.905 1.00 73.19 311 ASP A C 1
ATOM 2542 O O . ASP A 1 311 ? 32.743 11.342 16.170 1.00 73.19 311 ASP A O 1
ATOM 2546 N N . ASN A 1 312 ? 31.292 10.517 14.677 1.00 72.81 312 ASN A N 1
ATOM 2547 C CA . ASN A 1 312 ? 31.785 11.317 13.552 1.00 72.81 312 ASN A CA 1
ATOM 2548 C C . ASN A 1 312 ? 31.355 12.796 13.589 1.00 72.81 312 ASN A C 1
ATOM 2550 O O . ASN A 1 312 ? 31.871 13.589 12.799 1.00 72.81 312 ASN A O 1
ATOM 2554 N N . ASN A 1 313 ? 30.411 13.197 14.451 1.00 66.19 313 ASN A N 1
ATOM 2555 C CA . ASN A 1 313 ? 29.924 14.580 14.478 1.00 66.19 313 ASN A CA 1
ATOM 2556 C C . ASN A 1 313 ? 29.599 15.104 15.892 1.00 66.19 313 ASN A C 1
ATOM 2558 O O . ASN A 1 313 ? 28.442 15.426 16.186 1.00 66.19 313 ASN A O 1
ATOM 2562 N N . PRO A 1 314 ? 30.614 15.253 16.765 1.00 68.06 314 PRO A N 1
ATOM 2563 C CA . PRO A 1 314 ? 30.428 15.786 18.117 1.00 68.06 314 PRO A CA 1
ATOM 2564 C C . PRO A 1 314 ? 30.011 17.268 18.121 1.00 68.06 314 PRO A C 1
ATOM 2566 O O . PRO A 1 314 ? 29.415 17.747 19.084 1.00 68.06 314 PRO A O 1
ATOM 2569 N N . GLU A 1 315 ? 30.286 18.002 17.038 1.00 69.06 315 GLU A N 1
ATOM 2570 C CA . GLU A 1 315 ? 29.982 19.432 16.929 1.00 69.06 315 GLU A CA 1
ATOM 2571 C C . GLU A 1 315 ? 28.552 19.713 16.466 1.00 69.06 315 GLU A C 1
ATOM 2573 O O . GLU A 1 315 ? 28.029 20.773 16.785 1.00 69.06 315 GLU A O 1
ATOM 2578 N N . PHE A 1 316 ? 27.869 18.803 15.762 1.00 71.81 316 PHE A N 1
ATOM 2579 C CA . PHE A 1 316 ? 26.494 19.065 15.316 1.00 71.81 316 PHE A CA 1
ATOM 2580 C C . PHE A 1 316 ? 25.519 19.183 16.480 1.00 71.81 316 PHE A C 1
ATOM 2582 O O . PHE A 1 316 ? 24.753 20.140 16.534 1.00 71.81 316 PHE A O 1
ATOM 2589 N N . LEU A 1 317 ? 25.575 18.259 17.442 1.00 68.00 317 LEU A N 1
ATOM 2590 C CA . LEU A 1 317 ? 24.736 18.351 18.636 1.00 68.00 317 LEU A CA 1
ATOM 2591 C C . LEU A 1 317 ? 25.146 19.539 19.507 1.00 68.00 317 LEU A C 1
ATOM 2593 O O . LEU A 1 317 ? 24.278 20.208 20.058 1.00 68.00 317 LEU A O 1
ATOM 2597 N N . ARG A 1 318 ? 26.445 19.856 19.579 1.00 71.00 318 ARG A N 1
ATOM 2598 C CA . ARG A 1 318 ? 26.945 21.015 20.326 1.00 71.00 318 ARG A CA 1
ATOM 2599 C C . ARG A 1 318 ? 26.507 22.338 19.700 1.00 71.00 318 ARG A C 1
ATOM 2601 O O . ARG A 1 318 ? 26.098 23.231 20.432 1.00 71.00 318 ARG A O 1
ATOM 2608 N N . LYS A 1 319 ? 26.515 22.429 18.368 1.00 74.44 319 LYS A N 1
ATOM 2609 C CA . LYS A 1 319 ? 26.069 23.584 17.581 1.00 74.44 319 LYS A CA 1
ATOM 2610 C C . LYS A 1 319 ? 24.555 23.749 17.619 1.00 74.44 319 LYS A C 1
ATOM 2612 O O . LYS A 1 319 ? 24.060 24.850 17.808 1.00 74.44 319 LYS A O 1
ATOM 2617 N N . LEU A 1 320 ? 23.815 22.649 17.513 1.00 72.50 320 LEU A N 1
ATOM 2618 C CA . LEU A 1 320 ? 22.359 22.659 17.634 1.00 72.50 320 LEU A CA 1
ATOM 2619 C C . LEU A 1 320 ? 21.945 23.038 19.061 1.00 72.50 320 LEU A C 1
ATOM 2621 O O . LEU A 1 320 ? 21.011 23.810 19.245 1.00 72.50 320 LEU A O 1
ATOM 2625 N N . HIS A 1 321 ? 22.683 22.578 20.074 1.00 69.56 321 HIS A N 1
ATOM 2626 C CA . HIS A 1 321 ? 22.494 23.006 21.456 1.00 69.56 321 HIS A CA 1
ATOM 2627 C C . HIS A 1 321 ? 22.917 24.470 21.672 1.00 69.56 321 HIS A C 1
ATOM 2629 O O . HIS A 1 321 ? 22.222 25.198 22.371 1.00 69.56 321 HIS A O 1
ATOM 2635 N N . SER A 1 322 ? 24.005 24.957 21.073 1.00 74.19 322 SER A N 1
ATOM 2636 C CA . SER A 1 322 ? 24.401 26.365 21.207 1.00 74.19 322 SER A CA 1
ATOM 2637 C C . SER A 1 322 ? 23.435 27.306 20.488 1.00 74.19 322 SER A C 1
ATOM 2639 O O . SER A 1 322 ? 23.021 28.296 21.074 1.00 74.19 322 SER A O 1
ATOM 2641 N N . GLU A 1 323 ? 22.975 26.981 19.283 1.00 74.25 323 GLU A N 1
ATOM 2642 C CA . GLU A 1 323 ? 21.938 27.754 18.583 1.00 74.25 323 GLU A CA 1
ATOM 2643 C C . GLU A 1 323 ? 20.610 27.716 19.352 1.00 74.25 323 GLU A C 1
ATOM 2645 O O . GLU A 1 323 ? 19.954 28.743 19.541 1.00 74.25 323 GLU A O 1
ATOM 2650 N N . ALA A 1 324 ? 20.235 26.544 19.876 1.00 66.00 324 ALA A N 1
ATOM 2651 C CA . ALA A 1 324 ? 18.996 26.393 20.622 1.00 66.00 324 ALA A CA 1
ATOM 2652 C C . ALA A 1 324 ? 19.043 27.012 22.019 1.00 66.00 324 ALA A C 1
ATOM 2654 O O . ALA A 1 324 ? 17.981 27.404 22.481 1.00 66.00 324 ALA A O 1
ATOM 2655 N N . TYR A 1 325 ? 20.195 27.117 22.700 1.00 66.50 325 TYR A N 1
ATOM 2656 C CA . TYR A 1 325 ? 20.295 27.538 24.112 1.00 66.50 325 TYR A CA 1
ATOM 2657 C C . TYR A 1 325 ? 21.127 28.802 24.376 1.00 66.50 325 TYR A C 1
ATOM 2659 O O . TYR A 1 325 ? 20.851 29.476 25.365 1.00 66.50 325 TYR A O 1
ATOM 2667 N N . LEU A 1 326 ? 22.093 29.139 23.520 1.00 65.12 326 LEU A N 1
ATOM 2668 C CA . LEU A 1 326 ? 23.068 30.217 23.740 1.00 65.12 326 LEU A CA 1
ATOM 2669 C C . LEU A 1 326 ? 22.928 31.387 22.743 1.00 65.12 326 LEU A C 1
ATOM 2671 O O . LEU A 1 326 ? 23.011 32.527 23.181 1.00 65.12 326 LEU A O 1
ATOM 2675 N N . ASP A 1 327 ? 22.659 31.126 21.457 1.00 60.56 327 ASP A N 1
ATOM 2676 C CA . ASP A 1 327 ? 22.719 32.143 20.379 1.00 60.56 327 ASP A CA 1
ATOM 2677 C C . ASP A 1 327 ? 21.356 32.652 19.866 1.00 60.56 327 ASP A C 1
ATOM 2679 O O . ASP A 1 327 ? 21.289 33.584 19.067 1.00 60.56 327 ASP A O 1
ATOM 2683 N N . GLY A 1 328 ? 20.237 32.065 20.296 1.00 60.75 328 GLY A N 1
ATOM 2684 C CA . GLY A 1 328 ? 18.912 32.554 19.898 1.00 60.75 328 GLY A CA 1
ATOM 2685 C C . GLY A 1 328 ? 18.494 33.797 20.691 1.00 60.75 328 GLY A C 1
ATOM 2686 O O . GLY A 1 328 ? 18.535 33.756 21.917 1.00 60.75 328 GLY A O 1
ATOM 2687 N N . GLU A 1 329 ? 17.963 34.828 20.019 1.00 60.91 329 GLU A N 1
ATOM 2688 C CA . GLU A 1 329 ? 17.499 36.142 20.547 1.00 60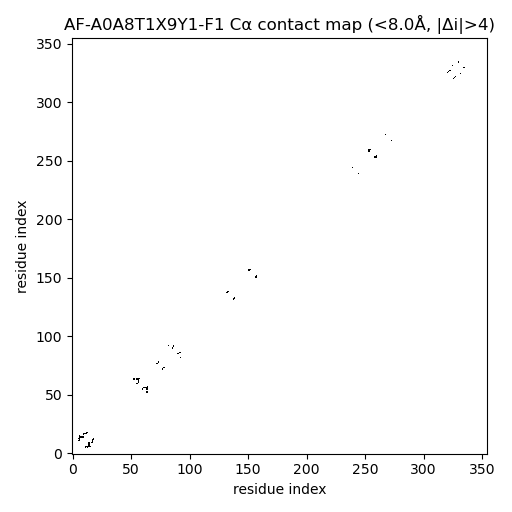.91 329 GLU A CA 1
ATOM 2689 C C . GLU A 1 329 ? 16.563 36.103 21.777 1.00 60.91 329 GLU A C 1
ATOM 2691 O O . GLU A 1 329 ? 16.245 37.126 22.378 1.00 60.91 329 GLU A O 1
ATOM 2696 N N . SER A 1 330 ? 16.105 34.918 22.175 1.00 60.91 330 SER A N 1
ATOM 2697 C CA . SER A 1 330 ? 15.343 34.719 23.398 1.00 60.91 330 SER A CA 1
ATOM 2698 C C . SER A 1 330 ? 16.242 34.269 24.544 1.00 60.91 330 SER A C 1
ATOM 2700 O O . SER A 1 330 ? 16.677 33.120 24.594 1.00 60.91 330 SER A O 1
ATOM 2702 N N . ASN A 1 331 ? 16.440 35.170 25.503 1.00 68.19 331 ASN A N 1
ATOM 2703 C CA . ASN A 1 331 ? 17.136 34.917 26.761 1.00 68.19 331 ASN A CA 1
ATOM 2704 C C . ASN A 1 331 ? 16.549 33.675 27.478 1.00 68.19 331 ASN A C 1
ATOM 2706 O O . ASN A 1 331 ? 15.336 33.439 27.440 1.00 68.19 331 ASN A O 1
ATOM 2710 N N . MET A 1 332 ? 17.388 32.887 28.163 1.00 62.50 332 MET A N 1
ATOM 2711 C CA . MET A 1 332 ? 16.992 31.716 28.968 1.00 62.50 332 MET A CA 1
ATOM 2712 C C . MET A 1 332 ? 15.796 32.026 29.888 1.00 62.50 332 MET A C 1
ATOM 2714 O O . MET A 1 332 ? 14.877 31.214 30.028 1.00 62.50 332 MET A O 1
ATOM 2718 N N . GLY A 1 333 ? 15.751 33.247 30.435 1.00 65.94 333 GLY A N 1
ATOM 2719 C CA . GLY A 1 333 ? 14.627 33.749 31.227 1.00 65.94 333 GLY A CA 1
ATOM 2720 C C . GLY A 1 333 ? 13.291 33.787 30.471 1.00 65.94 333 GLY A C 1
ATOM 2721 O O . GLY A 1 333 ? 12.269 33.390 31.025 1.00 65.94 333 GLY A O 1
ATOM 2722 N N . ASP A 1 334 ? 13.270 34.178 29.194 1.00 69.12 334 ASP A N 1
ATOM 2723 C CA . ASP A 1 334 ? 12.048 34.193 28.373 1.00 69.12 334 ASP A CA 1
ATOM 2724 C C . ASP A 1 334 ? 11.551 32.801 28.007 1.00 69.12 334 ASP A C 1
ATOM 2726 O O . ASP A 1 334 ? 10.351 32.586 27.817 1.00 69.12 334 ASP A O 1
ATOM 2730 N N . ARG A 1 335 ? 12.460 31.834 27.930 1.00 65.94 335 ARG A N 1
ATOM 2731 C CA . ARG A 1 335 ? 12.117 30.437 27.655 1.00 65.94 335 ARG A CA 1
ATOM 2732 C C . ARG A 1 335 ? 11.558 29.753 28.891 1.00 65.94 335 ARG A C 1
ATOM 2734 O O . ARG A 1 335 ? 10.529 29.094 28.790 1.00 65.94 335 ARG A O 1
ATOM 2741 N N . LEU A 1 336 ? 12.157 29.987 30.060 1.00 66.12 336 LEU A N 1
ATOM 2742 C CA . LEU A 1 336 ? 11.606 29.555 31.348 1.00 66.12 336 LEU A CA 1
ATOM 2743 C C . LEU A 1 336 ? 10.237 30.188 31.616 1.00 66.12 336 LEU A C 1
ATOM 2745 O O . LEU A 1 336 ? 9.341 29.502 32.094 1.00 66.12 336 LEU A O 1
ATOM 2749 N N . ARG A 1 337 ? 10.032 31.459 31.241 1.00 69.50 337 ARG A N 1
ATOM 2750 C CA . ARG A 1 337 ? 8.717 32.118 31.312 1.00 69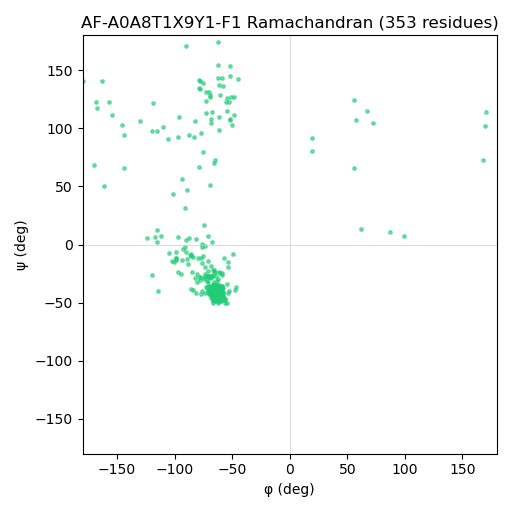.50 337 ARG A CA 1
ATOM 2751 C C . ARG A 1 337 ? 7.684 31.466 30.391 1.00 69.50 337 ARG A C 1
ATOM 2753 O O . ARG A 1 337 ? 6.577 31.191 30.844 1.00 69.50 337 ARG A O 1
ATOM 2760 N N . ARG A 1 338 ? 8.045 31.151 29.141 1.00 69.94 338 ARG A N 1
ATOM 2761 C CA . ARG A 1 338 ? 7.163 30.434 28.196 1.00 69.94 338 ARG A CA 1
ATOM 2762 C C . ARG A 1 338 ? 6.859 29.000 28.631 1.00 69.94 338 ARG A C 1
ATOM 2764 O O . ARG A 1 338 ? 5.746 28.525 28.434 1.00 69.94 338 ARG A O 1
ATOM 2771 N N . ASN A 1 339 ? 7.825 28.329 29.255 1.00 64.75 339 ASN A N 1
ATOM 2772 C CA . ASN A 1 339 ? 7.690 26.950 29.722 1.00 64.75 339 ASN A CA 1
ATOM 2773 C C . ASN A 1 339 ? 7.186 26.840 31.176 1.00 64.75 339 ASN A C 1
ATOM 2775 O O . ASN A 1 339 ? 6.951 25.740 31.672 1.00 64.75 339 ASN A O 1
ATOM 2779 N N . LYS A 1 340 ? 6.970 27.973 31.860 1.00 69.25 340 LYS A N 1
ATOM 2780 C CA . LYS A 1 340 ? 6.509 28.053 33.256 1.00 69.25 340 LYS A CA 1
ATOM 2781 C C . LYS A 1 340 ? 5.242 27.235 33.486 1.00 69.25 340 LYS A C 1
ATOM 2783 O O . LYS A 1 340 ? 5.135 26.542 34.490 1.00 69.25 340 LYS A O 1
ATOM 2788 N N . HIS A 1 341 ? 4.320 27.266 32.527 1.00 60.22 341 HIS A N 1
ATOM 2789 C CA . HIS A 1 341 ? 3.049 26.549 32.603 1.00 60.22 341 HIS A CA 1
ATOM 2790 C C . HIS A 1 341 ? 3.186 25.024 32.498 1.00 60.22 341 HIS A C 1
ATOM 2792 O O . HIS A 1 341 ? 2.341 24.320 33.035 1.00 60.22 341 HIS A O 1
ATOM 2798 N N . TYR A 1 342 ? 4.229 24.507 31.840 1.00 60.91 342 TYR A N 1
ATOM 2799 C CA . TYR A 1 342 ? 4.518 23.067 31.785 1.00 60.91 342 TYR A CA 1
ATOM 2800 C C . TYR A 1 342 ? 5.343 22.613 32.985 1.00 60.91 342 TYR A C 1
ATOM 2802 O O . TYR A 1 342 ? 5.071 21.555 33.546 1.00 60.91 342 TYR A O 1
ATOM 2810 N N . ILE A 1 343 ? 6.300 23.437 33.422 1.00 61.78 343 ILE A N 1
ATOM 2811 C CA . ILE A 1 343 ? 7.092 23.173 34.627 1.00 61.78 343 ILE A CA 1
ATOM 2812 C C . ILE A 1 343 ? 6.173 23.129 35.852 1.00 61.78 343 ILE A C 1
ATOM 2814 O O . ILE A 1 343 ? 6.290 22.212 36.645 1.00 61.78 343 ILE A O 1
ATOM 2818 N N . GLN A 1 344 ? 5.196 24.035 35.971 1.00 61.19 344 GLN A N 1
ATOM 2819 C CA . GLN A 1 344 ? 4.212 24.007 37.063 1.00 61.19 344 GLN A CA 1
ATOM 2820 C C . GLN A 1 344 ? 3.246 22.815 36.999 1.00 61.19 344 GLN A C 1
ATOM 2822 O O . GLN A 1 344 ? 2.757 22.391 38.038 1.00 61.19 344 GLN A O 1
ATOM 2827 N N . ARG A 1 345 ? 2.969 22.269 35.806 1.00 59.38 345 ARG A N 1
ATOM 2828 C CA . ARG A 1 345 ? 2.057 21.125 35.630 1.00 59.38 345 ARG A CA 1
ATOM 2829 C C . ARG A 1 345 ? 2.718 19.777 35.945 1.00 59.38 345 ARG A C 1
ATOM 2831 O O . ARG A 1 345 ? 2.015 18.849 36.312 1.00 59.38 345 ARG A O 1
ATOM 2838 N N . ASN A 1 346 ? 4.046 19.702 35.817 1.00 54.62 346 ASN A N 1
ATOM 2839 C CA . ASN A 1 346 ? 4.858 18.506 36.072 1.00 54.62 346 ASN A CA 1
ATOM 2840 C C . ASN A 1 346 ? 5.771 18.648 37.308 1.00 54.62 346 ASN A C 1
ATOM 2842 O O . ASN A 1 346 ? 6.632 17.799 37.539 1.00 54.62 346 ASN A O 1
ATOM 2846 N N . ALA A 1 347 ? 5.636 19.733 38.076 1.00 56.62 347 ALA A N 1
ATOM 2847 C CA . ALA A 1 347 ? 6.371 19.948 39.318 1.00 56.62 347 ALA A CA 1
ATOM 2848 C C . ALA A 1 347 ? 5.732 19.146 40.458 1.00 56.62 347 ALA A C 1
ATOM 2850 O O . ALA A 1 347 ? 5.206 19.710 41.414 1.00 56.62 347 ALA A O 1
ATOM 2851 N N . ASP A 1 348 ? 5.813 17.823 40.365 1.00 54.66 348 ASP A N 1
ATOM 2852 C CA . ASP A 1 348 ? 5.714 16.976 41.544 1.00 54.66 348 ASP A CA 1
ATOM 2853 C C . ASP A 1 348 ? 7.022 17.125 42.332 1.00 54.66 348 ASP A C 1
ATOM 2855 O O . ASP A 1 348 ? 8.121 16.898 41.814 1.00 54.66 348 ASP A O 1
ATOM 2859 N N . SER A 1 349 ? 6.911 17.517 43.602 1.00 55.62 349 SER A N 1
ATOM 2860 C CA . SER A 1 349 ? 8.033 17.760 44.524 1.00 55.62 349 SER A CA 1
ATOM 2861 C C . SER A 1 349 ? 8.965 16.554 44.720 1.00 55.62 349 SER A C 1
ATOM 2863 O O . SER A 1 349 ? 10.064 16.709 45.252 1.00 55.62 349 SER A O 1
ATOM 2865 N N . ALA A 1 350 ? 8.566 15.370 44.249 1.00 58.19 350 ALA A N 1
ATOM 2866 C CA . ALA A 1 350 ? 9.356 14.146 44.270 1.00 58.19 350 ALA A CA 1
ATOM 2867 C C . ALA A 1 350 ? 10.550 14.157 43.294 1.00 58.19 350 ALA A C 1
ATOM 2869 O O . ALA A 1 350 ? 11.561 13.519 43.573 1.00 58.19 350 ALA A O 1
ATOM 2870 N N . ASN A 1 351 ? 10.480 14.904 42.184 1.00 54.47 351 ASN A N 1
ATOM 2871 C CA . ASN A 1 351 ? 11.517 14.871 41.139 1.00 54.47 351 ASN A CA 1
ATOM 2872 C C . ASN A 1 351 ? 12.650 15.893 41.329 1.00 54.47 351 ASN A C 1
ATOM 2874 O O . ASN A 1 351 ? 13.620 15.873 40.575 1.00 54.47 351 ASN A O 1
ATOM 2878 N N . PHE A 1 352 ? 12.552 16.797 42.308 1.00 51.16 352 PHE A N 1
ATOM 2879 C CA . PHE A 1 352 ? 13.546 17.863 42.502 1.00 51.16 352 PHE A CA 1
ATOM 2880 C C . PHE A 1 352 ? 14.587 17.551 43.595 1.00 51.16 352 PHE A C 1
ATOM 2882 O O . PHE A 1 352 ? 15.540 18.307 43.765 1.00 51.16 352 PHE A O 1
ATOM 2889 N N . LEU A 1 353 ? 14.424 16.448 44.340 1.00 44.38 353 LEU A N 1
ATOM 2890 C CA . LEU A 1 353 ? 15.246 16.124 45.517 1.00 44.38 353 LEU A CA 1
ATOM 2891 C C . LEU A 1 353 ? 15.955 14.761 45.483 1.00 44.38 353 LEU A C 1
ATOM 2893 O O . LEU A 1 353 ? 16.626 14.422 46.456 1.00 44.38 353 LEU A O 1
ATOM 2897 N N . SER A 1 354 ? 15.904 14.004 44.386 1.00 47.34 354 SER A N 1
ATOM 2898 C CA . SER A 1 354 ? 16.802 12.853 44.225 1.00 47.34 354 SER A CA 1
ATOM 2899 C C . SER A 1 354 ? 18.121 13.314 43.597 1.00 47.34 354 SER A C 1
ATOM 2901 O O . SER A 1 354 ? 18.213 13.470 42.378 1.00 47.34 354 SER A O 1
ATOM 2903 N N . LYS A 1 355 ? 19.105 13.597 44.453 1.00 43.12 355 LYS A N 1
ATOM 2904 C CA . LYS A 1 355 ? 20.516 13.721 44.065 1.00 43.12 355 LYS A CA 1
ATOM 2905 C C . LYS A 1 355 ? 21.118 12.364 43.737 1.00 43.12 355 LYS A C 1
ATOM 2907 O O . LYS A 1 355 ? 20.746 11.393 44.434 1.00 43.12 355 LYS A O 1
#

Sequence (355 aa):
MSLAFLAKKSWHTANLRNVEKVWIAEQKHAAEEKKVAELRKNIEEERQLQELRQLQAAQGNKAAATERVDWMYEGPSAAREKTAEEFLLGKEYKGEDEKAAKGDVDLSTTTKYGSLALSKATLPANDAFQRLNEDPMMLIRKRQQAAREQVLKNPVKMNRIKAKVDSLLEDKKARKKAKKAAKKEKKHARREEKRRLKKKRKHSIDGSDDSGASEDEEKDSHRYRDHHSKRHRGDHRRSPLPREAKRLEEEECQRKLGKSSRAKSRELTDEEKKRMAEQMVEDARQREEYIAKRATLKKEELDKREKEVTDNNPEFLRKLHSEAYLDGESNMGDRLRRNKHYIQRNADSANFLSK

Mean predicted aligned error: 24.3 Å

Secondary structure (DSSP, 8-state):
--GGGGGGSTT-TTSHHHHHHHHHHHHHHHHHHHHHHHHHHHHHHHHHHHHHHHHHHHTT-HHHHS---HHHHSSHHHHHHHHHHHHHTT------GGGG--S---TTSGGGSSSSTTS-S--HHHHHHHHHHHSHHHHHHHHHHHHHHHHHH-HHHHHHHHHHHHHHHHHHHHHHHHHHHHHHHHHHHHHHHHHHHHHHHHHTSSS-------------------------------PPPHHHHHHHHHHHHHHHTT--TT-------HHHHHHHHHHHHHHHHHHHHHHHHHHHHHHHHHHHHHHHHHHT-HHHHHHHHHHHHTSSSS-HHHHHHHHHHHHTTS--GGGSS--

Organism: NCBI:txid109152

Solvent-accessible surface area (backbone atoms only — not comparable to full-atom values): 21606 Å² total; per-residue (Å²): 134,80,72,67,69,50,39,76,37,93,83,33,69,79,11,66,74,46,43,51,52,49,52,54,49,51,54,49,49,56,54,49,50,50,53,51,51,52,52,51,50,52,52,50,52,52,48,52,54,48,50,52,32,50,52,43,25,74,74,62,40,67,78,50,57,50,87,68,65,54,83,76,54,68,39,81,67,40,60,50,49,56,55,49,54,43,38,75,71,71,46,82,83,76,74,71,72,58,75,80,65,80,65,89,71,72,75,84,69,63,71,64,60,77,69,50,76,81,67,73,87,74,62,79,76,58,49,59,55,43,56,61,56,69,32,67,69,45,44,52,49,52,51,51,49,51,53,51,46,52,43,63,71,34,62,70,59,39,50,55,50,51,54,52,52,52,50,53,51,50,52,52,50,52,54,53,51,51,55,52,50,55,54,48,50,56,50,51,54,54,53,50,51,53,49,52,53,54,52,56,59,59,68,74,67,78,82,79,90,78,87,82,90,77,89,84,82,89,85,88,83,89,84,87,82,80,90,78,88,76,88,73,89,75,76,96,70,76,77,67,56,81,69,50,54,50,48,52,51,50,50,51,48,32,63,73,64,69,62,64,83,75,70,79,77,74,80,70,52,74,66,56,50,49,54,52,51,52,52,51,50,52,53,50,49,54,50,50,52,51,53,50,56,53,51,50,53,52,49,54,52,50,54,49,53,51,49,55,56,51,70,76,41,68,58,57,61,52,49,53,47,37,46,71,70,70,70,44,98,64,53,66,68,58,50,50,60,71,42,40,71,57,53,66,73,67,61,56,80,76,77,80,70,76,127

Foldseek 3Di:
DDPVVQLVDPPDCVPPVNVVVVVVVVVVVVVVVVVVVVVVVVVVVVVVVLVVLVVVVVVPPVVSVPPDPVVVVPPPVVVVVVLVVVVVVPDDDPPPVVVVVPPDDDPVVPVVPVPVVVPPPDDPVVVVVCCVCVPPVNVVVVVVVVVVVVCVVDVVSVVVVVVVVVVVVVVVVVVVVVVVVVVVVVVVVVVVVVVVVVVVVVVVVPPDDDDDDDDDDDDDDDDDDDDDDDDDPDDPDDDDDPVVVVVVVVVVVCVVVVVPDDDPDPPDDPVRVVVVVVVVVVVVVVVVVVVVVVVVVVVVVVVVVVVVVCVVPVVVVVVVCCCVAPVDPDDPVNVCVVCVVVCVVPPPVVPPPDD

pLDDT: mean 72.31, std 19.14, range [31.62, 97.25]

InterPro domains:
  IPR019339 CBF1-interacting co-repressor CIR, N-terminal domain [PF10197] (10-46)
  IPR019339 CBF1-interacting co-repressor CIR, N-terminal domain [SM01083] (10-46)
  IPR022209 Pre-mRNA splicing factor [PF12542] (66-155)
  IPR051376 Pre-mRNA-splicing factor CWC25 [PTHR16196] (1-256)